Protein AF-A0A815HHX4-F1 (afdb_monomer_lite)

Sequence (262 aa):
MTANSRLQITCECGKTVQKRNYGQHCSSKHHMRFISENKIVEAEVNQSNDVIFDLTSYLRENDLRSNRSHVRAIVQRYAHTDPYTKKKFTLMDDESISKQFHIDHIHEAQILACAIRRTREFLPQNTYILSLHPLRRMFNDAPNLTITEAAINVSKGQAIRYFLGQYETKTDITLLGALVQTANGKERLIAHLARNITALINETSASMSESIRSIRQDNGHVTGTYQYEHIANEFDTIIDRMKLDWTESVKLRNGKIYQACK

Foldseek 3Di:
DDPPPQDWDQDPLRDIDRPVCQLVVCLDQQPDQAFAQPPPPDDDDPDRDGDGHRQLVVLDDPDLQPPLVLLVLQCVVQVQAFLLQRDHADADPVRGGPPQKDKAFLDHSSLLVQLCVPLVVCDDVHNHVVVCVLSSVLRSHNLRIHMDGPVLRVLLSQLVSNLSSCVVVVHQDASLLSSQQSDDDDNVSSNSSSLSSLVSCVVSLVVSLVSLVCSCQPPNDRPDDCSSVSSSVSSVVSNVSNVSDQQDWHQDPVRDTDHDDD

Radius of gyration: 20.24 Å; chains: 1; bounding box: 44×65×60 Å

Secondary structure (DSSP, 8-state):
-------EEE-TTS-EEEHHHHHHHHTSTT-----------SSS----------HHHHTS-S-STT-HHHHHHHHHHHTTB-TTT--B--B-TTSPBPTTEEEEESS-HHHHHHHHHH-GGG--TT--GGGGHHHHHHHTSGGGEEEEEHHHHHHHHHHHHHHHHHHHTT----HHHHHHHH--S-HHHHHHHHHHHHHHHHHHHHHHHHHHHHGGGGGGS----HHHHHHHHHHHHHHHHT---TTSPEEPTTSPEE----

Structure (mmCIF, N/CA/C/O backbone):
data_AF-A0A815HHX4-F1
#
_entry.id   AF-A0A815HHX4-F1
#
loop_
_atom_site.group_PDB
_atom_site.id
_atom_site.type_symbol
_atom_site.label_atom_id
_atom_site.label_alt_id
_atom_site.label_comp_id
_atom_site.label_asym_id
_atom_site.label_entity_id
_atom_site.label_seq_id
_atom_site.pdbx_PDB_ins_code
_atom_site.Cartn_x
_atom_site.Cartn_y
_atom_site.Cartn_z
_atom_site.occupancy
_atom_site.B_iso_or_equiv
_atom_site.auth_seq_id
_atom_site.auth_comp_id
_atom_site.auth_asym_id
_atom_site.auth_atom_id
_atom_site.pdbx_PDB_model_num
ATOM 1 N N . MET A 1 1 ? -19.512 40.990 13.957 1.00 34.69 1 MET A N 1
ATOM 2 C CA . MET A 1 1 ? -18.315 40.397 14.596 1.00 34.69 1 MET A CA 1
ATOM 3 C C . MET A 1 1 ? -18.474 38.883 14.597 1.00 34.69 1 MET A C 1
ATOM 5 O O . MET A 1 1 ? -19.231 38.359 15.399 1.00 34.69 1 MET A O 1
ATOM 9 N N . THR A 1 2 ? -17.874 38.176 13.641 1.00 34.84 2 THR A N 1
ATOM 10 C CA . THR A 1 2 ? -18.030 36.717 13.519 1.00 34.84 2 THR A CA 1
ATOM 11 C C . THR A 1 2 ? -17.041 36.007 14.436 1.00 34.84 2 THR A C 1
ATOM 13 O O . THR A 1 2 ? -15.830 36.080 14.224 1.00 34.84 2 THR A O 1
ATOM 16 N N . ALA A 1 3 ? -17.566 35.320 15.452 1.00 37.44 3 ALA A N 1
ATOM 17 C CA . ALA A 1 3 ? -16.825 34.404 16.306 1.00 37.44 3 ALA A CA 1
ATOM 18 C C . ALA A 1 3 ? -16.274 33.244 15.459 1.00 37.44 3 ALA A C 1
ATOM 20 O O . ALA A 1 3 ? -16.928 32.226 15.252 1.00 37.44 3 ALA A O 1
ATOM 21 N N . ASN A 1 4 ? -15.066 33.424 14.929 1.00 39.59 4 ASN A N 1
ATOM 22 C CA . ASN A 1 4 ? -14.325 32.388 14.225 1.00 39.59 4 ASN A CA 1
ATOM 23 C C . ASN A 1 4 ? -13.750 31.450 15.294 1.00 39.59 4 ASN A C 1
ATOM 25 O O . ASN A 1 4 ? -12.637 31.641 15.792 1.00 39.59 4 ASN A O 1
ATOM 29 N N . SER A 1 5 ? -14.573 30.504 15.747 1.00 42.66 5 SER A N 1
ATOM 30 C CA . SER A 1 5 ? -14.204 29.542 16.775 1.00 42.66 5 SER A CA 1
ATOM 31 C C . SER A 1 5 ? -12.986 28.749 16.302 1.00 42.66 5 SER A C 1
ATOM 33 O O . SER A 1 5 ? -13.038 27.918 15.396 1.00 42.66 5 SER A O 1
ATOM 35 N N . ARG A 1 6 ? -11.845 29.024 16.944 1.00 54.81 6 ARG A N 1
ATOM 36 C CA . ARG A 1 6 ? -10.621 28.219 16.896 1.00 54.81 6 ARG A CA 1
ATOM 37 C C . ARG A 1 6 ? -10.891 26.890 17.603 1.00 54.81 6 ARG A C 1
ATOM 39 O O . ARG A 1 6 ? -10.305 26.620 18.642 1.00 54.81 6 ARG A O 1
ATOM 46 N N . LEU A 1 7 ? -11.816 26.091 17.074 1.00 68.19 7 LEU A N 1
ATOM 47 C CA . LEU A 1 7 ? -12.132 24.767 17.589 1.00 68.19 7 LEU A CA 1
ATOM 48 C C . LEU A 1 7 ? -10.844 23.950 17.576 1.00 68.19 7 LEU A C 1
ATOM 50 O O . LEU A 1 7 ? -10.273 23.662 16.521 1.00 68.19 7 LEU A O 1
ATOM 54 N N . GLN A 1 8 ? -10.353 23.670 18.772 1.00 75.50 8 GLN A N 1
ATOM 55 C CA . GLN A 1 8 ? -9.202 22.830 19.014 1.00 75.50 8 GLN A CA 1
ATOM 56 C C . GLN A 1 8 ? -9.705 21.427 19.343 1.00 75.50 8 GLN A C 1
ATOM 58 O O . GLN A 1 8 ? -10.713 21.268 20.025 1.00 75.50 8 GLN A O 1
ATOM 63 N N . ILE A 1 9 ? -9.024 20.421 18.811 1.00 71.62 9 ILE A N 1
ATOM 64 C CA . ILE A 1 9 ? -9.300 19.012 19.062 1.00 71.62 9 ILE A CA 1
ATOM 65 C C . ILE A 1 9 ? -8.040 18.425 19.683 1.00 71.62 9 ILE A C 1
ATOM 67 O O . ILE A 1 9 ? -6.947 18.562 19.126 1.00 71.62 9 ILE A O 1
ATOM 71 N N . THR A 1 10 ? -8.196 17.780 20.832 1.00 65.50 10 THR A N 1
ATOM 72 C CA . THR A 1 10 ? -7.141 16.970 21.436 1.00 65.50 10 THR A CA 1
ATOM 73 C C . THR A 1 10 ? -7.159 15.603 20.776 1.00 65.50 10 THR A C 1
ATOM 75 O O . THR A 1 10 ? -8.178 14.917 20.798 1.00 65.50 10 THR A O 1
ATOM 78 N N . CYS A 1 11 ? -6.055 15.224 20.136 1.00 63.44 11 CYS A N 1
ATOM 79 C CA . CYS A 1 11 ? -5.918 13.875 19.611 1.00 63.44 11 CYS A CA 1
ATOM 80 C C . CYS A 1 11 ? -5.588 12.873 20.727 1.00 63.44 11 CYS A C 1
ATOM 82 O O . CYS A 1 11 ? -5.024 13.246 21.751 1.00 63.44 11 CYS A O 1
ATOM 84 N N . GLU A 1 12 ? -5.864 11.594 20.482 1.00 52.72 12 GLU A N 1
ATOM 85 C CA . GLU A 1 12 ? -5.490 10.434 21.298 1.00 52.72 12 GLU A CA 1
ATOM 86 C C . GLU A 1 12 ? -3.993 10.405 21.658 1.00 52.72 12 GLU A C 1
ATOM 88 O O . GLU A 1 12 ? -3.623 9.928 22.724 1.00 52.72 12 GLU A O 1
ATOM 93 N N . CYS A 1 13 ? -3.115 11.011 20.845 1.00 54.47 13 CYS A N 1
ATOM 94 C CA . CYS A 1 13 ? -1.696 11.183 21.183 1.00 54.47 13 CYS A CA 1
ATOM 95 C C . CYS A 1 13 ? -1.427 12.251 22.277 1.00 54.47 13 CYS A C 1
ATOM 97 O O . CYS A 1 13 ? -0.269 12.582 22.554 1.00 54.47 13 CYS A O 1
ATOM 99 N N . GLY A 1 14 ? -2.476 12.868 22.834 1.00 49.66 14 GLY A N 1
ATOM 100 C CA . GLY A 1 14 ? -2.439 13.924 23.849 1.00 49.66 14 GLY A CA 1
ATOM 101 C C . GLY A 1 14 ? -2.163 15.337 23.323 1.00 49.66 14 GLY A C 1
ATOM 102 O O . GLY A 1 14 ? -2.088 16.271 24.117 1.00 49.66 14 GLY A O 1
ATOM 103 N N . LYS A 1 15 ? -1.991 15.531 22.007 1.00 64.94 15 LYS A N 1
ATOM 104 C CA . LYS A 1 15 ? -1.690 16.852 21.430 1.00 64.94 15 LYS A CA 1
ATOM 105 C C . LYS A 1 15 ? -2.965 17.556 20.974 1.00 64.94 15 LYS A C 1
ATOM 107 O O . LYS A 1 15 ? -3.746 17.023 20.186 1.00 64.94 15 LYS A O 1
ATOM 112 N N . THR A 1 16 ? -3.127 18.792 21.428 1.00 73.94 16 THR A N 1
ATOM 113 C CA . THR A 1 16 ? -4.206 19.688 21.009 1.00 73.94 16 THR A CA 1
ATOM 114 C C . THR A 1 16 ? -3.824 20.407 19.721 1.00 73.94 16 THR A C 1
ATOM 116 O O . THR A 1 16 ? -2.813 21.107 19.655 1.00 73.94 16 THR A O 1
ATOM 119 N N . VAL A 1 17 ? -4.632 20.243 18.675 1.00 76.75 17 VAL A N 1
ATOM 120 C CA . VAL A 1 17 ? -4.424 20.881 17.369 1.00 76.75 17 VAL A CA 1
ATOM 121 C C . VAL A 1 17 ? -5.677 21.616 16.918 1.00 76.75 17 VAL A C 1
ATOM 123 O O . VAL A 1 17 ? -6.789 21.306 17.332 1.00 76.75 17 VAL A O 1
ATOM 126 N N . GLN A 1 18 ? -5.519 22.614 16.049 1.00 79.69 18 GLN A N 1
ATOM 127 C CA . GLN A 1 18 ? -6.674 23.251 15.411 1.00 79.69 18 GLN A CA 1
ATOM 128 C C . GLN A 1 18 ? -7.434 22.210 14.577 1.00 79.69 18 GLN A C 1
ATOM 130 O O . GLN A 1 18 ? -6.798 21.440 13.863 1.00 79.69 18 GLN A O 1
ATOM 135 N N . LYS A 1 19 ? -8.773 22.223 14.604 1.00 72.25 19 LYS A N 1
ATOM 136 C CA . LYS A 1 19 ? -9.637 21.272 13.876 1.00 72.25 19 LYS A CA 1
ATOM 137 C C . LYS A 1 19 ? -9.242 21.108 12.404 1.00 72.25 19 LYS A C 1
ATOM 139 O O . LYS A 1 19 ? -9.157 19.990 11.915 1.00 72.25 19 LYS A O 1
ATOM 144 N N . ARG A 1 20 ? -8.901 22.209 11.723 1.00 68.19 20 ARG A N 1
ATOM 145 C CA . ARG A 1 20 ? -8.414 22.200 10.327 1.00 68.19 20 ARG A CA 1
ATOM 146 C C . ARG A 1 20 ? -7.112 21.412 10.107 1.00 68.19 20 ARG A C 1
ATOM 148 O O . ARG A 1 20 ? -6.880 20.920 9.015 1.00 68.19 20 ARG A O 1
ATOM 155 N N . ASN A 1 21 ? -6.287 21.283 11.143 1.00 73.12 21 ASN A N 1
ATOM 156 C CA . ASN A 1 21 ? -5.011 20.570 11.112 1.00 73.12 21 ASN A CA 1
ATOM 157 C C . ASN A 1 21 ? -5.133 19.149 11.682 1.00 73.12 21 ASN A C 1
ATOM 159 O O . ASN A 1 21 ? -4.140 18.426 11.696 1.00 73.12 21 ASN A O 1
ATOM 163 N N . TYR A 1 22 ? -6.312 18.744 12.171 1.00 69.50 22 TYR A N 1
ATOM 164 C CA . TYR A 1 22 ? -6.504 17.454 12.833 1.00 69.50 22 TYR A CA 1
ATOM 165 C C . TYR A 1 22 ? -6.246 16.277 11.886 1.00 69.50 22 TYR A C 1
ATOM 167 O O . TYR A 1 22 ? -5.442 15.414 12.214 1.00 69.50 22 TYR A O 1
ATOM 175 N N . GLY A 1 23 ? -6.804 16.297 10.670 1.00 61.69 23 GLY A N 1
ATOM 176 C CA . GLY A 1 23 ? -6.538 15.255 9.668 1.00 61.69 23 GLY A CA 1
ATOM 177 C C . GLY A 1 23 ? -5.048 15.138 9.317 1.00 61.69 23 GLY A C 1
ATOM 178 O O . GLY A 1 23 ? -4.487 14.045 9.329 1.00 61.69 23 GLY A O 1
ATOM 179 N N . GLN A 1 24 ? -4.364 16.272 9.109 1.00 65.38 24 GLN A N 1
ATOM 180 C CA . GLN A 1 24 ? -2.916 16.290 8.860 1.00 65.38 24 GLN A CA 1
ATOM 181 C C . GLN A 1 24 ? -2.127 15.737 10.057 1.00 65.38 24 GLN A C 1
ATOM 183 O O . GLN A 1 24 ? -1.163 14.999 9.877 1.00 65.38 24 GLN A O 1
ATOM 188 N N . HIS A 1 25 ? -2.547 16.067 11.276 1.00 69.69 25 HIS A N 1
ATOM 189 C CA . HIS A 1 25 ? -1.934 15.595 12.509 1.00 69.69 25 HIS A CA 1
ATOM 190 C C . HIS A 1 25 ? -2.095 14.082 12.703 1.00 69.69 25 HIS A C 1
ATOM 192 O O . HIS A 1 25 ? -1.095 13.416 12.961 1.00 69.69 25 HIS A O 1
ATOM 198 N N . CYS A 1 26 ? -3.298 13.544 12.499 1.00 58.78 26 CYS A N 1
ATOM 199 C CA . CYS A 1 26 ? -3.581 12.108 12.579 1.00 58.78 26 CYS A CA 1
ATOM 200 C C . CYS A 1 26 ? -2.915 11.297 11.464 1.00 58.78 26 CYS A C 1
ATOM 202 O O . CYS A 1 26 ? -2.532 10.155 11.675 1.00 58.78 26 CYS A O 1
ATOM 204 N N . SER A 1 27 ? -2.686 11.913 10.302 1.00 52.09 27 SER A N 1
ATOM 205 C CA . SER A 1 27 ? -1.887 11.325 9.218 1.00 52.09 27 SER A CA 1
ATOM 206 C C . SER A 1 27 ? -0.366 11.495 9.390 1.00 52.09 27 SER A C 1
ATOM 208 O O . SER A 1 27 ? 0.409 11.055 8.535 1.00 52.09 27 SER A O 1
ATOM 210 N N . SER A 1 28 ? 0.087 12.19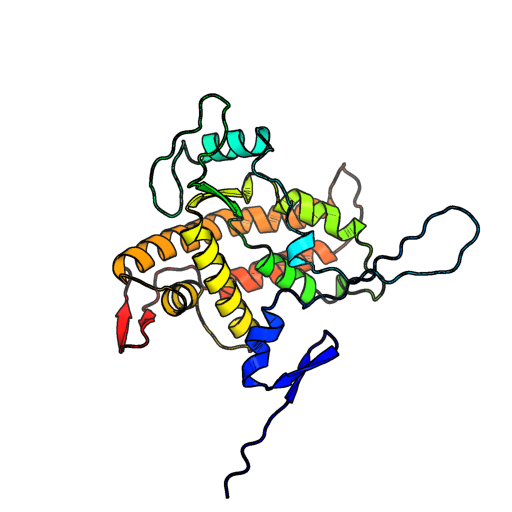7 10.440 1.00 57.78 28 SER A N 1
ATOM 211 C CA . SER A 1 28 ? 1.509 12.486 10.651 1.00 57.78 28 SER A CA 1
ATOM 212 C C . SER A 1 28 ? 2.215 11.328 11.355 1.00 57.78 28 SER A C 1
ATOM 214 O O . SER A 1 28 ? 1.635 10.644 12.190 1.00 57.78 28 SER A O 1
ATOM 216 N N . LYS A 1 29 ? 3.513 11.173 11.083 1.00 49.53 29 LYS A N 1
ATOM 217 C CA . LYS A 1 29 ? 4.428 10.166 11.661 1.00 49.53 29 LYS A CA 1
ATOM 218 C C . LYS A 1 29 ? 4.585 10.188 13.199 1.00 49.53 29 LYS A C 1
ATOM 220 O O . LYS A 1 29 ? 5.486 9.571 13.739 1.00 49.53 29 LYS A O 1
ATOM 225 N N . HIS A 1 30 ? 3.796 10.974 13.926 1.00 49.91 30 HIS A N 1
ATOM 226 C CA . HIS A 1 30 ? 3.986 11.242 15.357 1.00 49.91 30 HIS A CA 1
ATOM 227 C C . HIS A 1 30 ? 2.860 10.674 16.229 1.00 49.91 30 HIS A C 1
ATOM 229 O O . HIS A 1 30 ? 2.648 11.150 17.343 1.00 49.91 30 HIS A O 1
ATOM 235 N N . HIS A 1 31 ? 2.091 9.717 15.706 1.00 49.38 31 HIS A N 1
ATOM 236 C CA . HIS A 1 31 ? 0.751 9.415 16.210 1.00 49.38 31 HIS A CA 1
ATOM 237 C C . HIS A 1 31 ? 0.519 8.040 16.793 1.00 49.38 31 HIS A C 1
ATOM 239 O O . HIS A 1 31 ? -0.629 7.628 16.858 1.00 49.38 31 HIS A O 1
ATOM 245 N N . MET A 1 32 ? 1.549 7.379 17.319 1.00 49.06 32 MET A N 1
ATOM 246 C CA . MET A 1 32 ? 1.315 6.332 18.311 1.00 49.06 32 MET A CA 1
ATOM 247 C C . MET A 1 32 ? 2.343 6.371 19.433 1.00 49.06 32 MET A C 1
ATOM 249 O O . MET A 1 32 ? 3.539 6.502 19.196 1.00 49.06 32 MET A O 1
ATOM 253 N N . ARG A 1 33 ? 1.838 6.307 20.668 1.00 43.00 33 ARG A N 1
ATOM 254 C CA . ARG A 1 33 ? 2.623 6.030 21.867 1.00 43.00 33 ARG A CA 1
ATOM 255 C C . ARG A 1 33 ? 2.472 4.540 22.130 1.00 43.00 33 ARG A C 1
ATOM 257 O O . ARG A 1 33 ? 1.406 4.110 22.550 1.00 43.00 33 ARG A O 1
ATOM 264 N N . PHE A 1 34 ? 3.513 3.774 21.855 1.00 46.59 34 PHE A N 1
ATOM 265 C CA . PHE A 1 34 ? 3.639 2.416 22.364 1.00 46.59 34 PHE A CA 1
ATOM 266 C C . PHE A 1 34 ? 4.646 2.458 23.502 1.00 46.59 34 PHE A C 1
ATOM 268 O O . PHE A 1 34 ? 5.680 3.105 23.365 1.00 46.59 34 PHE A O 1
ATOM 275 N N . ILE A 1 35 ? 4.322 1.825 24.624 1.00 40.34 35 ILE A N 1
ATOM 276 C CA . ILE A 1 35 ? 5.238 1.689 25.753 1.00 40.34 35 ILE A CA 1
ATOM 277 C C . ILE A 1 35 ? 6.016 0.394 25.535 1.00 40.34 35 ILE A C 1
ATOM 279 O O . ILE A 1 35 ? 5.443 -0.694 25.540 1.00 40.34 35 ILE A O 1
ATOM 283 N N . SER A 1 36 ? 7.325 0.508 25.316 1.00 39.28 36 SER A N 1
ATOM 284 C CA . SER A 1 36 ? 8.222 -0.641 25.421 1.00 39.28 36 SER A CA 1
ATOM 285 C C . SER A 1 36 ? 8.601 -0.828 26.883 1.00 39.28 36 SER A C 1
ATOM 287 O O . SER A 1 36 ? 9.534 -0.185 27.357 1.00 39.28 36 SER A O 1
ATOM 289 N N . GLU A 1 37 ? 7.926 -1.719 27.606 1.00 40.41 37 GLU A N 1
ATOM 290 C CA . GLU A 1 37 ? 8.493 -2.235 28.852 1.00 40.41 37 GLU A CA 1
ATOM 291 C C . GLU A 1 37 ? 9.686 -3.130 28.493 1.00 40.41 37 GLU A C 1
ATOM 293 O O . GLU A 1 37 ? 9.531 -4.316 28.200 1.00 40.41 37 GLU A O 1
ATOM 298 N N . ASN A 1 38 ? 10.899 -2.576 28.509 1.00 37.47 38 ASN A N 1
ATOM 299 C CA . ASN A 1 38 ? 12.096 -3.404 28.603 1.00 37.47 38 ASN A CA 1
ATOM 300 C C . ASN A 1 38 ? 12.135 -4.000 30.014 1.00 37.47 38 ASN A C 1
ATOM 302 O O . ASN A 1 38 ? 12.794 -3.465 30.902 1.00 37.47 38 ASN A O 1
ATOM 306 N N . LYS A 1 39 ? 11.441 -5.120 30.240 1.00 36.19 39 LYS A N 1
ATOM 307 C CA . LYS A 1 39 ? 11.806 -6.011 31.344 1.00 36.19 39 LYS A CA 1
ATOM 308 C C . LYS A 1 39 ? 13.110 -6.696 30.956 1.00 36.19 39 LYS A C 1
ATOM 310 O O . LYS A 1 39 ? 13.108 -7.805 30.431 1.00 36.19 39 LYS A O 1
ATOM 315 N N . ILE A 1 40 ? 14.225 -6.005 31.181 1.00 34.12 40 ILE A N 1
ATOM 316 C CA . ILE A 1 40 ? 15.512 -6.675 31.323 1.00 34.12 40 ILE A CA 1
ATOM 317 C C . ILE A 1 40 ? 15.350 -7.542 32.572 1.00 34.12 40 ILE A C 1
ATOM 319 O O . ILE A 1 40 ? 15.227 -7.033 33.683 1.00 34.12 40 ILE A O 1
ATOM 323 N N . VAL A 1 41 ? 15.233 -8.853 32.370 1.00 36.56 41 VAL A N 1
ATOM 324 C CA . VAL A 1 41 ? 15.290 -9.848 33.443 1.00 36.56 41 VAL A CA 1
ATOM 325 C C . VAL A 1 41 ? 16.757 -10.005 33.823 1.00 36.56 41 VAL A C 1
ATOM 327 O O . VAL A 1 41 ? 17.355 -11.043 33.597 1.00 36.56 41 VAL A O 1
ATOM 330 N N . GLU A 1 42 ? 17.350 -8.946 34.355 1.00 32.16 42 GLU A N 1
ATOM 331 C CA . GLU A 1 42 ? 18.572 -9.018 35.139 1.00 32.16 42 GLU A CA 1
ATOM 332 C C . GLU A 1 42 ? 18.380 -8.080 36.324 1.00 32.16 42 GLU A C 1
ATOM 334 O O . GLU A 1 42 ? 17.806 -6.997 36.208 1.00 32.16 42 GLU A O 1
ATOM 339 N N . ALA A 1 43 ? 18.725 -8.601 37.493 1.00 40.44 43 ALA A N 1
ATOM 340 C CA . ALA A 1 43 ? 18.483 -7.990 38.779 1.00 40.44 43 ALA A CA 1
ATOM 341 C C . ALA A 1 43 ? 18.992 -6.539 38.828 1.00 40.44 43 ALA A C 1
ATOM 343 O O . ALA A 1 43 ? 20.029 -6.219 38.261 1.00 40.44 43 ALA A O 1
ATOM 344 N N . GLU A 1 44 ? 18.261 -5.704 39.571 1.00 36.56 44 GLU A N 1
ATOM 345 C CA . GLU A 1 44 ? 18.659 -4.347 39.966 1.00 36.56 44 GLU A CA 1
ATOM 346 C C . GLU A 1 44 ? 18.667 -3.301 38.836 1.00 36.56 44 GLU A C 1
ATOM 348 O O . GLU A 1 44 ? 19.703 -2.975 38.284 1.00 36.56 44 GLU A O 1
ATOM 353 N N . VAL A 1 45 ? 17.496 -2.724 38.529 1.00 34.66 45 VAL A N 1
ATOM 354 C CA . VAL A 1 45 ? 17.229 -1.266 38.425 1.00 34.66 45 VAL A CA 1
ATOM 355 C C . VAL A 1 45 ? 15.765 -1.090 37.992 1.00 34.66 45 VAL A C 1
ATOM 357 O O . VAL A 1 45 ? 15.383 -1.353 36.855 1.00 34.66 45 VAL A O 1
ATOM 360 N N . ASN A 1 46 ? 14.922 -0.613 38.913 1.00 34.31 46 ASN A N 1
ATOM 361 C CA . ASN A 1 46 ? 13.546 -0.189 38.635 1.00 34.31 46 ASN A CA 1
ATOM 362 C C . ASN A 1 46 ? 13.538 1.140 37.856 1.00 34.31 46 ASN A C 1
ATOM 364 O O . ASN A 1 46 ? 13.280 2.200 38.426 1.00 34.31 46 ASN A O 1
ATOM 368 N N . GLN A 1 47 ? 13.813 1.095 36.554 1.00 33.94 47 GLN A N 1
ATOM 369 C CA . GLN A 1 47 ? 13.488 2.181 35.626 1.00 33.94 47 GLN A CA 1
ATOM 370 C C . GLN A 1 47 ? 12.790 1.596 34.399 1.00 33.94 47 GLN A C 1
ATOM 372 O O . GLN A 1 47 ? 13.424 1.152 33.444 1.00 33.94 47 GLN A O 1
ATOM 377 N N . SER A 1 48 ? 11.456 1.598 34.422 1.00 38.50 48 SER A N 1
ATOM 378 C CA . SER A 1 48 ? 10.650 1.445 33.215 1.00 38.50 48 SER A CA 1
ATOM 379 C C . SER A 1 48 ? 10.868 2.684 32.342 1.00 38.50 48 SER A C 1
ATOM 381 O O . SER A 1 48 ? 10.274 3.736 32.574 1.00 38.50 48 SER A O 1
ATOM 383 N N . ASN A 1 49 ? 11.775 2.598 31.373 1.00 38.69 49 ASN A N 1
ATOM 384 C CA . ASN A 1 49 ? 11.926 3.643 30.369 1.00 38.69 49 ASN A CA 1
ATOM 385 C C . ASN A 1 49 ? 10.864 3.442 29.285 1.00 38.69 49 ASN A C 1
ATOM 387 O O . ASN A 1 49 ? 11.009 2.569 28.430 1.00 38.69 49 ASN A O 1
ATOM 391 N N . ASP A 1 50 ? 9.812 4.259 29.309 1.00 45.62 50 ASP A N 1
ATOM 392 C CA . ASP A 1 50 ? 8.794 4.290 28.259 1.00 45.62 50 ASP A CA 1
ATOM 393 C C . ASP A 1 50 ? 9.424 4.749 26.931 1.00 45.62 50 ASP A C 1
ATOM 395 O O . ASP A 1 50 ? 9.612 5.943 26.680 1.00 45.62 50 ASP A O 1
ATOM 399 N N . VAL A 1 51 ? 9.764 3.810 26.044 1.00 46.91 51 VAL A N 1
ATOM 400 C CA . VAL A 1 51 ? 10.248 4.147 24.695 1.00 46.91 51 VAL A CA 1
ATOM 401 C C . VAL A 1 51 ? 9.059 4.455 23.790 1.00 46.91 51 VAL A C 1
ATOM 403 O O . VAL A 1 51 ? 8.466 3.551 23.213 1.00 46.91 51 VAL A O 1
ATOM 406 N N . ILE A 1 52 ? 8.739 5.739 23.621 1.00 53.56 52 ILE A N 1
ATOM 407 C CA . ILE A 1 52 ? 7.780 6.202 22.608 1.00 53.56 52 ILE A CA 1
ATOM 408 C C . ILE A 1 52 ? 8.417 6.041 21.219 1.00 53.56 52 ILE A C 1
ATOM 410 O O . ILE A 1 52 ? 9.385 6.734 20.902 1.00 53.56 52 ILE A O 1
ATOM 414 N N . PHE A 1 53 ? 7.860 5.180 20.362 1.00 60.25 53 PHE A N 1
ATOM 415 C CA . PHE A 1 53 ? 8.318 5.017 18.976 1.00 60.25 53 PHE A CA 1
ATOM 416 C C . PHE A 1 53 ? 7.209 5.267 17.942 1.00 60.25 53 PHE A C 1
ATOM 418 O O . PHE A 1 53 ? 6.032 5.013 18.183 1.00 60.25 53 PHE A O 1
ATOM 425 N N . ASP A 1 54 ? 7.594 5.756 16.759 1.00 72.06 54 ASP A N 1
ATOM 426 C CA . ASP A 1 54 ? 6.690 5.918 15.612 1.00 72.06 54 ASP A CA 1
ATOM 427 C C . ASP A 1 54 ? 6.387 4.554 14.979 1.00 72.06 54 ASP A C 1
ATOM 429 O O . ASP A 1 54 ? 7.271 3.947 14.368 1.00 72.06 54 ASP A O 1
ATOM 433 N N . LEU A 1 55 ? 5.135 4.088 15.076 1.00 76.94 55 LEU A N 1
ATOM 434 C CA . LEU A 1 55 ? 4.742 2.788 14.525 1.00 76.94 55 LEU A CA 1
ATOM 435 C C . LEU A 1 55 ? 4.965 2.687 13.016 1.00 76.94 55 LEU A C 1
ATOM 437 O O . LEU A 1 55 ? 5.375 1.640 12.530 1.00 76.94 55 LEU A O 1
ATOM 441 N N . THR A 1 56 ? 4.743 3.768 12.267 1.00 76.69 56 THR A N 1
ATOM 442 C CA . THR A 1 56 ? 4.932 3.750 10.807 1.00 76.69 56 THR A CA 1
ATOM 443 C C . THR A 1 56 ? 6.399 3.507 10.461 1.00 76.69 56 THR A C 1
ATOM 445 O O . THR A 1 56 ? 6.720 2.878 9.454 1.00 76.69 56 THR A O 1
ATOM 448 N N . SER A 1 57 ? 7.311 4.029 11.282 1.00 79.12 57 SER A N 1
ATOM 449 C CA . SER A 1 57 ? 8.747 3.787 11.142 1.00 79.12 57 SER A CA 1
ATOM 450 C C . SER A 1 57 ? 9.140 2.404 11.661 1.00 79.12 57 SER A C 1
ATOM 452 O O . SER A 1 57 ? 9.917 1.728 11.003 1.00 79.12 57 SER A O 1
ATOM 454 N N . TYR A 1 58 ? 8.559 1.941 12.771 1.00 82.38 58 TYR A N 1
ATOM 455 C CA . TYR A 1 58 ? 8.810 0.597 13.300 1.00 82.38 58 TYR A CA 1
ATOM 456 C C . TYR A 1 58 ? 8.377 -0.514 12.339 1.00 82.38 58 TYR A C 1
ATOM 458 O O . TYR A 1 58 ? 9.113 -1.478 12.152 1.00 82.38 58 TYR A O 1
ATOM 466 N N . LEU A 1 59 ? 7.200 -0.383 11.716 1.00 85.62 59 LEU A N 1
ATOM 467 C CA . LEU A 1 59 ? 6.668 -1.374 10.779 1.00 85.62 59 LEU A CA 1
ATOM 468 C C . LEU A 1 59 ? 7.535 -1.527 9.527 1.00 85.62 59 LEU A C 1
ATOM 470 O O . LEU A 1 59 ? 7.404 -2.530 8.840 1.00 85.62 59 LEU A O 1
ATOM 474 N N . ARG A 1 60 ? 8.415 -0.569 9.217 1.00 85.94 60 ARG A N 1
ATOM 475 C CA . ARG A 1 60 ? 9.284 -0.617 8.039 1.00 85.94 60 ARG A CA 1
ATOM 476 C C . ARG A 1 60 ? 10.675 -1.123 8.404 1.00 85.94 60 ARG A C 1
ATOM 478 O O . ARG A 1 60 ? 11.254 -0.771 9.430 1.00 85.94 60 ARG A O 1
ATOM 485 N N . GLU A 1 61 ? 11.238 -1.953 7.542 1.00 84.38 61 GLU A N 1
ATOM 486 C CA . GLU A 1 61 ? 12.665 -2.250 7.585 1.00 84.38 61 GLU A CA 1
ATOM 487 C C . GLU A 1 61 ? 13.472 -1.113 6.956 1.00 84.38 61 GLU A C 1
ATOM 489 O O . GLU A 1 61 ? 13.095 -0.546 5.930 1.00 84.38 61 GLU A O 1
ATOM 494 N N . ASN A 1 62 ? 14.589 -0.763 7.598 1.00 70.62 62 ASN A N 1
ATOM 495 C CA . ASN A 1 62 ? 15.435 0.351 7.166 1.00 70.62 62 ASN A CA 1
ATOM 496 C C . ASN A 1 62 ? 16.225 0.029 5.889 1.00 70.62 62 ASN A C 1
ATOM 498 O O . ASN A 1 62 ? 16.618 0.952 5.180 1.00 70.62 62 ASN A O 1
ATOM 502 N N . ASP A 1 63 ? 16.456 -1.253 5.594 1.00 79.75 63 ASP A N 1
ATOM 503 C CA . ASP A 1 63 ? 17.277 -1.680 4.462 1.00 79.75 63 ASP A CA 1
ATOM 504 C C . ASP A 1 63 ? 16.676 -2.881 3.721 1.00 79.75 63 ASP A C 1
ATOM 506 O O . ASP A 1 63 ? 17.154 -4.008 3.796 1.00 79.75 63 ASP A O 1
ATOM 510 N N . LEU A 1 64 ? 15.606 -2.626 2.968 1.00 84.69 64 LEU A N 1
ATOM 511 C CA . LEU A 1 64 ? 15.033 -3.633 2.072 1.00 84.69 64 LEU A CA 1
ATOM 512 C C . LEU A 1 64 ? 15.901 -3.862 0.826 1.00 84.69 64 LEU A C 1
ATOM 514 O O . LEU A 1 64 ? 15.839 -4.930 0.221 1.00 84.69 64 LEU A O 1
ATOM 518 N N . ARG A 1 65 ? 16.700 -2.863 0.416 1.00 82.19 65 ARG A N 1
ATOM 519 C CA . ARG A 1 65 ? 17.469 -2.907 -0.842 1.00 82.19 65 ARG A CA 1
ATOM 520 C C . ARG A 1 65 ? 18.587 -3.944 -0.803 1.00 82.19 65 ARG A C 1
ATOM 522 O O . ARG A 1 65 ? 18.946 -4.451 -1.862 1.00 82.19 65 ARG A O 1
ATOM 529 N N . SER A 1 66 ? 19.135 -4.243 0.374 1.00 83.25 66 SER A N 1
ATOM 530 C CA . SER A 1 66 ? 20.182 -5.255 0.534 1.00 83.25 66 SER A CA 1
ATOM 531 C C . SER A 1 66 ? 19.649 -6.691 0.607 1.00 83.25 66 SER A C 1
ATOM 533 O O . SER A 1 66 ? 20.416 -7.637 0.412 1.00 83.25 66 SER A O 1
ATOM 535 N N . ASN A 1 67 ? 18.341 -6.889 0.817 1.00 86.88 67 ASN A N 1
ATOM 536 C CA . ASN A 1 67 ? 17.742 -8.219 0.882 1.00 86.88 67 ASN A CA 1
ATOM 537 C C . ASN A 1 67 ? 17.551 -8.817 -0.523 1.00 86.88 67 ASN A C 1
ATOM 539 O O . ASN A 1 67 ? 16.496 -8.702 -1.151 1.00 86.88 67 ASN A O 1
ATOM 543 N N . ARG A 1 68 ? 18.587 -9.509 -1.013 1.00 87.31 68 ARG A N 1
ATOM 544 C CA . ARG A 1 68 ? 18.596 -10.152 -2.340 1.00 87.31 68 ARG A CA 1
ATOM 545 C C . ARG A 1 68 ? 17.463 -11.159 -2.539 1.00 87.31 68 ARG A C 1
ATOM 547 O O . ARG A 1 68 ? 16.980 -11.300 -3.659 1.00 87.31 68 ARG A O 1
ATOM 554 N N . SER A 1 69 ? 17.025 -11.841 -1.478 1.00 88.88 69 SER A N 1
ATOM 555 C CA . SER A 1 69 ? 15.904 -12.785 -1.561 1.00 88.88 69 SER A CA 1
ATOM 556 C C . SER A 1 69 ? 14.613 -12.058 -1.944 1.00 88.88 69 SER A C 1
ATOM 558 O O . SER A 1 69 ? 13.953 -12.440 -2.911 1.00 88.88 69 SER A O 1
ATOM 560 N N . HIS A 1 70 ? 14.315 -10.939 -1.271 1.00 89.00 70 HIS A N 1
ATOM 561 C CA . HIS A 1 70 ? 13.153 -10.108 -1.596 1.00 89.00 70 HIS A CA 1
ATOM 562 C C . HIS A 1 70 ? 13.260 -9.533 -3.009 1.00 89.00 70 HIS A C 1
ATOM 564 O O . HIS A 1 70 ? 12.304 -9.616 -3.774 1.00 89.00 70 HIS A O 1
ATOM 570 N N . VAL A 1 71 ? 14.430 -9.007 -3.394 1.00 90.31 71 VAL A N 1
ATOM 571 C CA . VAL A 1 71 ? 14.644 -8.462 -4.746 1.00 90.31 71 VAL A CA 1
ATOM 572 C C . VAL A 1 71 ? 14.356 -9.515 -5.818 1.00 90.31 71 VAL A C 1
ATOM 574 O O . VAL A 1 71 ? 13.603 -9.240 -6.752 1.00 90.31 71 VAL A O 1
ATOM 577 N N . ARG A 1 72 ? 14.888 -10.735 -5.672 1.00 91.31 72 ARG A N 1
ATOM 578 C CA . ARG A 1 72 ? 14.641 -11.836 -6.617 1.00 91.31 72 ARG A CA 1
ATOM 579 C C . ARG A 1 72 ? 13.168 -12.229 -6.667 1.00 91.31 72 ARG A C 1
ATOM 581 O O . ARG A 1 72 ? 12.637 -12.377 -7.764 1.00 91.31 72 ARG A O 1
ATOM 588 N N . ALA A 1 73 ? 12.500 -12.345 -5.519 1.00 93.38 73 ALA A N 1
ATOM 589 C CA . ALA A 1 73 ? 11.077 -12.676 -5.460 1.00 93.38 73 ALA A CA 1
ATOM 590 C C . ALA A 1 73 ? 10.207 -11.611 -6.157 1.00 93.38 73 ALA A C 1
ATOM 592 O O . ALA A 1 73 ? 9.330 -11.943 -6.955 1.00 93.38 73 ALA A O 1
ATOM 593 N N . ILE A 1 74 ? 10.498 -10.324 -5.937 1.00 93.94 74 ILE A N 1
ATOM 594 C CA . ILE A 1 74 ? 9.809 -9.213 -6.612 1.00 93.94 74 ILE A CA 1
ATOM 595 C C . ILE A 1 74 ? 10.052 -9.272 -8.128 1.00 93.94 74 ILE A C 1
ATOM 597 O O . ILE A 1 74 ? 9.118 -9.135 -8.921 1.00 93.94 74 ILE A O 1
ATOM 601 N N . VAL A 1 75 ? 11.298 -9.500 -8.550 1.00 92.94 75 VAL A N 1
ATOM 602 C CA . VAL A 1 75 ? 11.670 -9.587 -9.968 1.00 92.94 75 VAL A CA 1
ATOM 603 C C . VAL A 1 75 ? 11.011 -10.778 -10.662 1.00 92.94 75 VAL A C 1
ATOM 605 O O . VAL A 1 75 ? 10.555 -10.625 -11.793 1.00 92.94 75 VAL A O 1
ATOM 608 N N . GLN A 1 76 ? 10.910 -11.930 -9.998 1.00 94.06 76 GLN A N 1
ATOM 609 C CA . GLN A 1 76 ? 10.175 -13.092 -10.503 1.00 94.06 76 GLN A CA 1
ATOM 610 C C . GLN A 1 76 ? 8.688 -12.776 -10.678 1.00 94.06 76 GLN A C 1
ATOM 612 O O . GLN A 1 76 ? 8.116 -13.098 -11.717 1.00 94.06 76 GLN A O 1
ATOM 617 N N . ARG A 1 77 ? 8.077 -12.095 -9.701 1.00 94.31 77 ARG A N 1
ATOM 618 C CA . ARG A 1 77 ? 6.653 -11.740 -9.732 1.00 94.31 77 ARG A CA 1
ATOM 619 C C . ARG A 1 77 ? 6.304 -10.758 -10.850 1.00 94.31 77 ARG A C 1
ATOM 621 O O . ARG A 1 77 ? 5.284 -10.929 -11.509 1.00 94.31 77 ARG A O 1
ATOM 628 N N . TYR A 1 78 ? 7.128 -9.732 -11.060 1.00 94.06 78 TYR A N 1
ATOM 629 C CA . TYR A 1 78 ? 6.820 -8.642 -11.996 1.00 94.06 78 TYR A CA 1
ATOM 630 C C . TYR A 1 78 ? 7.669 -8.639 -13.273 1.00 94.06 78 TYR A C 1
ATOM 632 O O . TYR A 1 78 ? 7.583 -7.699 -14.062 1.00 94.06 78 TYR A O 1
ATOM 640 N N . ALA A 1 79 ? 8.499 -9.662 -13.490 1.00 92.88 79 ALA A N 1
ATOM 641 C CA . ALA A 1 79 ? 9.335 -9.833 -14.679 1.00 92.88 79 ALA A CA 1
ATOM 642 C C . ALA A 1 79 ? 10.089 -8.548 -15.083 1.00 92.88 79 ALA A C 1
ATOM 644 O O . ALA A 1 79 ? 9.991 -8.082 -16.220 1.00 92.88 79 ALA A O 1
ATOM 645 N N . HIS A 1 80 ? 10.827 -7.957 -14.136 1.00 92.25 80 HIS A N 1
ATOM 646 C CA . HIS A 1 80 ? 11.611 -6.727 -14.347 1.00 92.25 80 HIS A CA 1
ATOM 647 C C . HIS A 1 80 ? 10.789 -5.505 -14.799 1.00 92.25 80 HIS A C 1
ATOM 649 O O . HIS A 1 80 ? 11.292 -4.620 -15.494 1.00 92.25 80 HIS A O 1
ATOM 655 N N . THR A 1 81 ? 9.508 -5.456 -14.439 1.00 92.88 81 THR A N 1
ATOM 656 C CA . THR A 1 81 ? 8.606 -4.366 -14.812 1.00 92.88 81 THR A CA 1
ATOM 657 C C . THR A 1 81 ? 8.071 -3.682 -13.562 1.00 92.88 81 THR A C 1
ATOM 659 O O . THR A 1 81 ? 7.546 -4.334 -12.668 1.00 92.88 81 THR A O 1
ATOM 662 N N . ASP A 1 82 ? 8.179 -2.358 -13.503 1.00 92.62 82 ASP A N 1
ATOM 663 C CA . ASP A 1 82 ? 7.522 -1.549 -12.476 1.00 92.62 82 ASP A CA 1
ATOM 664 C C . ASP A 1 82 ? 5.995 -1.668 -12.660 1.00 92.62 82 ASP A C 1
ATOM 666 O O . ASP A 1 82 ? 5.470 -1.276 -13.712 1.00 92.62 82 ASP A O 1
ATOM 670 N N . PRO A 1 83 ? 5.241 -2.201 -11.682 1.00 92.75 83 PRO A N 1
ATOM 671 C CA . PRO A 1 83 ? 3.817 -2.440 -11.858 1.00 92.75 83 PRO A CA 1
ATOM 672 C C . PRO A 1 83 ? 2.991 -1.151 -11.911 1.00 92.75 83 PRO A C 1
ATOM 674 O O . PRO A 1 83 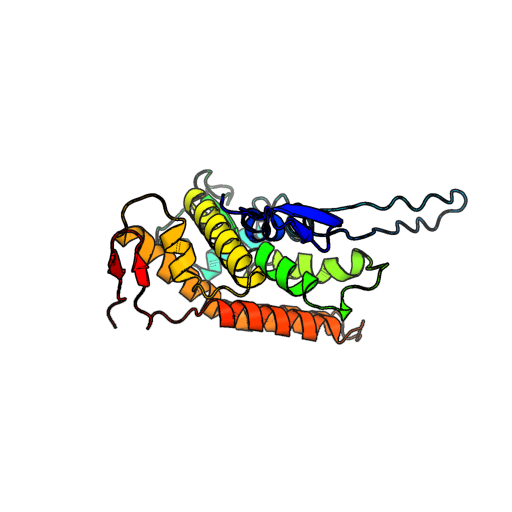? 1.897 -1.191 -12.483 1.00 92.75 83 PRO A O 1
ATOM 677 N N . TYR A 1 84 ? 3.494 -0.023 -11.396 1.00 91.75 84 TYR A N 1
ATOM 678 C CA . TYR A 1 84 ? 2.811 1.270 -11.423 1.00 91.75 84 TYR A CA 1
ATOM 679 C C . TYR A 1 84 ? 3.008 1.991 -12.752 1.00 91.75 84 TYR A C 1
ATOM 681 O O . TYR A 1 84 ? 2.046 2.512 -13.317 1.00 91.75 84 TYR A O 1
ATOM 689 N N . THR A 1 85 ? 4.234 2.018 -13.275 1.00 89.38 85 THR A N 1
ATOM 690 C CA . THR A 1 85 ? 4.560 2.773 -14.500 1.00 89.38 85 THR A CA 1
ATOM 691 C C . THR A 1 85 ? 4.566 1.912 -15.763 1.00 89.38 85 THR A C 1
ATOM 693 O O . THR A 1 85 ? 4.526 2.453 -16.867 1.00 89.38 85 THR A O 1
ATOM 696 N N . LYS A 1 86 ? 4.613 0.581 -15.614 1.00 89.75 86 LYS A N 1
ATOM 697 C CA . LYS A 1 86 ? 4.858 -0.411 -16.677 1.00 89.75 86 LYS A CA 1
ATOM 698 C C . LYS A 1 86 ? 6.208 -0.245 -17.385 1.00 89.75 86 LYS A C 1
ATOM 700 O O . LYS A 1 86 ? 6.433 -0.855 -18.431 1.00 89.75 86 LYS A O 1
ATOM 705 N N . LYS A 1 87 ? 7.121 0.558 -16.829 1.00 88.62 87 LYS A N 1
ATOM 706 C CA . LYS A 1 87 ? 8.487 0.677 -17.339 1.00 88.62 87 LYS A CA 1
ATOM 707 C C . LYS A 1 87 ? 9.284 -0.564 -16.967 1.00 88.62 87 LYS A C 1
ATOM 709 O O . LYS A 1 87 ? 9.194 -1.063 -15.847 1.00 88.62 87 LYS A O 1
ATOM 714 N N . LYS A 1 88 ? 10.097 -1.033 -17.907 1.00 90.25 88 LYS A N 1
ATOM 715 C CA . LYS A 1 88 ? 11.086 -2.072 -17.632 1.00 90.25 88 LYS A CA 1
ATOM 716 C C . LYS A 1 88 ? 12.273 -1.470 -16.890 1.00 90.25 88 LYS A C 1
ATOM 718 O O . LYS A 1 88 ? 12.664 -0.337 -17.171 1.00 90.25 88 LYS A O 1
ATOM 723 N N . PHE A 1 89 ? 12.851 -2.242 -15.986 1.00 89.25 89 PHE A N 1
ATOM 724 C CA . PHE A 1 89 ? 14.109 -1.925 -15.324 1.00 89.25 89 PHE A CA 1
ATOM 725 C C . PHE A 1 89 ? 15.080 -3.093 -15.477 1.00 89.25 89 PHE A C 1
ATOM 727 O O . PHE A 1 89 ? 14.684 -4.212 -15.781 1.00 89.25 89 PHE A O 1
ATOM 734 N N . THR A 1 90 ? 16.364 -2.838 -15.277 1.00 86.44 90 THR A N 1
ATOM 735 C CA . THR A 1 90 ? 17.391 -3.880 -15.235 1.00 86.44 90 THR A CA 1
ATOM 736 C C . THR A 1 90 ? 18.075 -3.831 -13.880 1.00 86.44 90 THR A C 1
ATOM 738 O O . THR A 1 90 ? 18.274 -2.749 -13.316 1.00 86.44 90 THR A O 1
ATOM 741 N N . LEU A 1 91 ? 18.411 -5.002 -13.347 1.00 86.12 91 LEU A N 1
ATOM 742 C CA . LEU A 1 91 ? 19.344 -5.082 -12.231 1.00 86.12 91 LEU A CA 1
ATOM 743 C C . LEU A 1 91 ? 20.758 -4.784 -12.740 1.00 86.12 91 LEU A C 1
ATOM 745 O O . LEU A 1 91 ? 21.043 -4.934 -13.929 1.00 86.12 91 LEU A O 1
ATOM 749 N N . MET A 1 92 ? 21.619 -4.319 -11.843 1.00 85.19 92 MET A N 1
ATOM 750 C CA . MET A 1 92 ? 23.054 -4.224 -12.101 1.00 85.19 92 MET A CA 1
ATOM 751 C C . MET A 1 92 ? 23.685 -5.627 -12.043 1.00 85.19 92 MET A C 1
ATOM 753 O O . MET A 1 92 ? 23.044 -6.576 -11.589 1.00 85.19 92 MET A O 1
ATOM 757 N N . ASP A 1 93 ? 24.937 -5.761 -12.487 1.00 81.88 93 ASP A N 1
ATOM 758 C CA . ASP A 1 93 ? 25.637 -7.057 -12.568 1.00 81.88 93 ASP A CA 1
ATOM 759 C C . ASP A 1 93 ? 25.746 -7.782 -11.212 1.00 81.88 93 ASP A C 1
ATOM 761 O O . ASP A 1 93 ? 25.824 -9.006 -11.155 1.00 81.88 93 ASP A O 1
ATOM 765 N N . ASP A 1 94 ? 25.711 -7.036 -10.107 1.00 82.44 94 ASP A N 1
ATOM 766 C CA . ASP A 1 94 ? 25.714 -7.544 -8.730 1.00 82.44 94 ASP A CA 1
ATOM 767 C C . ASP A 1 94 ? 24.305 -7.845 -8.175 1.00 82.44 94 ASP A C 1
ATOM 769 O O . ASP A 1 94 ? 24.131 -8.007 -6.962 1.00 82.44 94 ASP A O 1
ATOM 773 N N . GLU A 1 95 ? 23.304 -7.903 -9.059 1.00 77.62 95 GLU A N 1
ATOM 774 C CA . GLU A 1 95 ? 21.868 -8.015 -8.773 1.00 77.62 95 GLU A CA 1
ATOM 775 C C . GLU A 1 95 ? 21.283 -6.830 -7.981 1.00 77.62 95 GLU A C 1
ATOM 777 O O . GLU A 1 95 ? 20.160 -6.909 -7.473 1.00 77.62 95 GLU A O 1
ATOM 782 N N . SER A 1 96 ? 22.001 -5.707 -7.871 1.00 83.19 96 SER A N 1
ATOM 783 C CA . SER A 1 96 ? 21.486 -4.530 -7.173 1.00 83.19 96 SER A CA 1
ATOM 784 C C . SER A 1 96 ? 20.473 -3.746 -8.015 1.00 83.19 96 SER A C 1
ATOM 786 O O . SER A 1 96 ? 20.512 -3.696 -9.248 1.00 83.19 96 SER A O 1
ATOM 788 N N . ILE A 1 97 ? 19.528 -3.102 -7.327 1.00 85.06 97 ILE A N 1
ATOM 789 C CA . ILE A 1 97 ? 18.554 -2.205 -7.953 1.00 85.06 97 ILE A CA 1
ATOM 790 C C . ILE A 1 97 ? 19.252 -0.881 -8.281 1.00 85.06 97 ILE A C 1
ATOM 792 O O . ILE A 1 97 ? 19.814 -0.242 -7.384 1.00 85.06 97 ILE A O 1
ATOM 796 N N . SER A 1 98 ? 19.135 -0.422 -9.532 1.00 83.50 98 SER A N 1
ATOM 797 C CA . SER A 1 98 ? 19.619 0.896 -9.970 1.00 83.50 98 SER A CA 1
ATOM 798 C C . SER A 1 98 ? 19.177 2.024 -9.027 1.00 83.50 98 SER A C 1
ATOM 800 O O . SER A 1 98 ? 18.083 2.006 -8.460 1.00 83.50 98 SER A O 1
ATOM 802 N N . LYS A 1 99 ? 20.007 3.065 -8.878 1.00 81.81 99 LYS A N 1
ATOM 803 C CA . LYS A 1 99 ? 19.736 4.213 -7.987 1.00 81.81 99 LYS A CA 1
ATOM 804 C C . LYS A 1 99 ? 18.416 4.935 -8.286 1.00 81.81 99 LYS A C 1
ATOM 806 O O . LYS A 1 99 ? 17.889 5.600 -7.406 1.00 81.81 99 LYS A O 1
ATOM 811 N N . GLN A 1 100 ? 17.894 4.809 -9.506 1.00 81.44 100 GLN A N 1
ATOM 812 C CA . GLN A 1 100 ? 16.634 5.431 -9.930 1.00 81.44 100 GLN A CA 1
ATOM 813 C C . GLN A 1 100 ? 15.392 4.712 -9.376 1.00 81.44 100 GLN A C 1
ATOM 815 O O . GLN A 1 100 ? 14.317 5.308 -9.292 1.00 81.44 100 GLN A O 1
ATOM 820 N N . PHE A 1 101 ? 15.548 3.449 -8.976 1.00 87.06 101 PHE A N 1
ATOM 821 C CA . PHE A 1 101 ? 14.482 2.597 -8.471 1.00 87.06 101 PHE A CA 1
ATOM 822 C C . PHE A 1 101 ? 14.664 2.306 -6.979 1.00 87.06 101 PHE A C 1
ATOM 824 O O . PHE A 1 101 ? 15.771 2.329 -6.430 1.00 87.06 101 PHE A O 1
ATOM 831 N N . HIS A 1 102 ? 13.544 2.052 -6.314 1.00 88.00 102 HIS A N 1
ATOM 832 C CA . HIS A 1 102 ? 13.445 1.776 -4.889 1.00 88.00 102 HIS A CA 1
ATOM 833 C C . HIS A 1 102 ? 12.486 0.618 -4.659 1.00 88.00 102 HIS A C 1
ATOM 835 O O . HIS A 1 102 ? 11.560 0.417 -5.445 1.00 88.00 102 HIS A O 1
ATOM 841 N N . ILE A 1 103 ? 12.695 -0.098 -3.555 1.00 91.25 103 ILE A N 1
ATOM 842 C CA . ILE A 1 103 ? 11.684 -1.011 -3.036 1.00 91.25 103 ILE A CA 1
ATOM 843 C C . ILE A 1 103 ? 10.607 -0.177 -2.347 1.00 91.25 103 ILE A C 1
ATOM 845 O O . ILE A 1 103 ? 10.911 0.724 -1.563 1.00 91.25 103 ILE A O 1
ATOM 849 N N . ASP A 1 104 ? 9.362 -0.467 -2.684 1.00 92.50 104 ASP A N 1
ATOM 850 C CA . ASP A 1 104 ? 8.170 0.206 -2.196 1.00 92.50 104 ASP A CA 1
ATOM 851 C C . ASP A 1 104 ? 7.179 -0.819 -1.643 1.00 92.50 104 ASP A C 1
ATOM 853 O O . ASP A 1 104 ? 7.070 -1.927 -2.169 1.00 92.50 104 ASP A O 1
ATOM 857 N N . HIS A 1 105 ? 6.453 -0.436 -0.594 1.00 94.50 105 HIS A N 1
ATOM 858 C CA . HIS A 1 105 ? 5.378 -1.244 -0.028 1.00 94.50 105 HIS A CA 1
ATOM 859 C C . HIS A 1 105 ? 4.076 -0.966 -0.779 1.00 94.50 105 HIS A C 1
ATOM 861 O O . HIS A 1 105 ? 3.622 0.177 -0.810 1.00 94.50 105 HIS A O 1
ATOM 867 N N . ILE A 1 106 ? 3.446 -1.990 -1.349 1.00 95.81 106 ILE A N 1
ATOM 868 C CA . ILE A 1 106 ? 2.172 -1.874 -2.075 1.00 95.81 106 ILE A CA 1
ATOM 869 C C . ILE A 1 106 ? 1.108 -1.287 -1.141 1.00 95.81 106 ILE A C 1
ATOM 871 O O . ILE A 1 106 ? 0.554 -0.217 -1.412 1.00 95.81 106 ILE A O 1
ATOM 875 N N . HIS A 1 107 ? 0.901 -1.929 0.010 1.00 95.50 107 HIS A N 1
ATOM 876 C CA . HIS A 1 107 ? 0.161 -1.361 1.128 1.00 95.50 107 HIS A CA 1
ATOM 877 C C . HIS A 1 107 ? 1.129 -0.579 2.018 1.00 95.50 107 HIS A C 1
ATOM 879 O O . HIS A 1 107 ? 2.035 -1.147 2.620 1.00 95.50 107 HIS A O 1
ATOM 885 N N . GLU A 1 108 ? 0.942 0.736 2.112 1.00 92.00 108 GLU A N 1
ATOM 886 C CA . GLU A 1 108 ? 1.774 1.611 2.944 1.00 92.00 108 GLU A CA 1
ATOM 887 C C . GLU A 1 108 ? 1.645 1.303 4.441 1.00 92.00 108 GLU A C 1
ATOM 889 O O . GLU A 1 108 ? 0.558 1.007 4.945 1.00 92.00 108 GLU A O 1
ATOM 894 N N . ALA A 1 109 ? 2.732 1.521 5.186 1.00 89.81 109 ALA A N 1
ATOM 895 C CA . ALA A 1 109 ? 2.774 1.304 6.634 1.00 89.81 109 ALA A CA 1
ATOM 896 C C . ALA A 1 109 ? 1.743 2.171 7.373 1.00 89.81 109 ALA A C 1
ATOM 898 O O . ALA A 1 109 ? 1.226 1.777 8.413 1.00 89.81 109 ALA A O 1
ATOM 899 N N . GLN A 1 110 ? 1.398 3.331 6.805 1.00 88.19 110 GLN A N 1
ATOM 900 C CA . GLN A 1 110 ? 0.362 4.233 7.302 1.00 88.19 110 GLN A CA 1
ATOM 901 C C . GLN A 1 110 ? -1.019 3.554 7.378 1.00 88.19 110 GLN A C 1
ATOM 903 O O . GLN A 1 110 ? -1.787 3.859 8.287 1.00 88.19 110 GLN A O 1
ATOM 908 N N . ILE A 1 111 ? -1.342 2.651 6.442 1.00 91.69 111 ILE A N 1
ATOM 909 C CA . ILE A 1 111 ? -2.629 1.934 6.402 1.00 91.69 111 ILE A CA 1
ATOM 910 C C . ILE A 1 111 ? -2.685 0.934 7.553 1.00 91.69 111 ILE A C 1
ATOM 912 O O . ILE A 1 111 ? -3.611 0.973 8.360 1.00 91.69 111 ILE A O 1
ATOM 916 N N . LEU A 1 112 ? -1.654 0.092 7.671 1.00 91.62 112 LEU A N 1
ATOM 917 C CA . LEU A 1 112 ? -1.568 -0.902 8.738 1.00 91.62 112 LEU A CA 1
ATOM 918 C C . LEU A 1 112 ? -1.506 -0.235 10.119 1.00 91.62 112 LEU A C 1
ATOM 920 O O . LEU A 1 112 ? -2.181 -0.665 11.049 1.00 91.62 112 LEU A O 1
ATOM 924 N N . ALA A 1 113 ? -0.773 0.872 10.246 1.00 86.12 113 ALA A N 1
ATOM 925 C CA . ALA A 1 113 ? -0.748 1.650 11.476 1.00 86.12 113 ALA A CA 1
ATOM 926 C C . ALA A 1 113 ? -2.129 2.228 11.831 1.00 86.12 113 ALA A C 1
ATOM 928 O O . ALA A 1 113 ? -2.527 2.194 12.993 1.00 86.12 113 ALA A O 1
ATOM 929 N N . CYS A 1 114 ? -2.888 2.723 10.849 1.00 85.62 114 CYS A N 1
ATOM 930 C CA . CYS A 1 114 ? -4.260 3.174 11.077 1.00 85.62 114 CYS A CA 1
ATOM 931 C C . CYS A 1 114 ? -5.161 2.021 11.564 1.00 85.62 114 CYS A C 1
ATOM 933 O O . CYS A 1 114 ? -5.875 2.202 12.550 1.00 85.62 114 CYS A O 1
ATOM 935 N N . ALA A 1 115 ? -5.070 0.833 10.953 1.00 89.94 115 ALA A N 1
ATOM 936 C CA . ALA A 1 115 ? -5.831 -0.353 11.365 1.00 89.94 115 ALA A CA 1
ATOM 937 C C . ALA A 1 115 ? -5.510 -0.787 12.808 1.00 89.94 115 ALA A C 1
ATOM 939 O O . ALA A 1 115 ? -6.414 -0.984 13.624 1.00 89.94 115 ALA A O 1
ATOM 940 N N . ILE A 1 116 ? -4.220 -0.848 13.158 1.00 84.56 116 ILE A N 1
ATOM 941 C CA . ILE A 1 116 ? -3.758 -1.172 14.517 1.00 84.56 116 ILE A CA 1
ATOM 942 C C . ILE A 1 116 ? -4.308 -0.159 15.525 1.00 84.56 116 ILE A C 1
ATOM 944 O O . ILE A 1 116 ? -4.870 -0.550 16.543 1.00 84.56 116 ILE A O 1
ATOM 948 N N . ARG A 1 117 ? -4.224 1.143 15.221 1.00 79.12 117 ARG A N 1
ATOM 949 C CA . ARG A 1 117 ? -4.716 2.207 16.112 1.00 79.12 117 ARG A CA 1
ATOM 950 C C . ARG A 1 117 ? -6.220 2.115 16.374 1.00 79.12 117 ARG A C 1
ATOM 952 O O . ARG A 1 117 ? -6.674 2.435 17.467 1.00 79.12 117 ARG A O 1
ATOM 959 N N . ARG A 1 118 ? -7.004 1.719 15.370 1.00 79.62 118 ARG A N 1
ATOM 960 C CA . ARG A 1 118 ? -8.468 1.611 15.487 1.00 79.62 118 ARG A CA 1
ATOM 961 C C . ARG A 1 118 ? -8.928 0.309 16.132 1.00 79.62 118 ARG A C 1
ATOM 963 O O . ARG A 1 118 ? -10.061 0.233 16.609 1.00 79.62 118 ARG A O 1
ATOM 970 N N . THR A 1 119 ? -8.037 -0.670 16.241 1.00 79.06 119 THR A N 1
ATOM 971 C CA . THR A 1 119 ? -8.298 -1.913 16.959 1.00 79.06 119 THR A CA 1
ATOM 972 C C . THR A 1 119 ? -8.145 -1.682 18.462 1.00 79.06 119 THR A C 1
ATOM 974 O O . THR A 1 119 ? -7.058 -1.798 19.022 1.00 79.06 119 THR A O 1
ATOM 977 N N . ARG A 1 120 ? -9.258 -1.367 19.140 1.00 64.06 120 ARG A N 1
ATOM 978 C CA . ARG A 1 120 ? -9.297 -1.103 20.597 1.00 64.06 120 ARG A CA 1
ATOM 979 C C . ARG A 1 120 ? -8.670 -2.216 21.432 1.00 64.06 120 ARG A C 1
ATOM 981 O O . ARG A 1 120 ? -8.090 -1.948 22.475 1.00 64.06 120 ARG A O 1
ATOM 988 N N . GLU A 1 121 ? -8.782 -3.453 20.968 1.00 60.88 121 GLU A N 1
ATOM 989 C CA . GLU A 1 121 ? -8.257 -4.621 21.670 1.00 60.88 121 GLU A CA 1
ATOM 990 C C . GLU A 1 121 ? -6.736 -4.740 21.576 1.00 60.88 121 GLU A C 1
ATOM 992 O O . GLU A 1 121 ? -6.132 -5.345 22.455 1.00 60.88 121 GLU A O 1
ATOM 997 N N . PHE A 1 122 ? -6.112 -4.139 20.557 1.00 59.00 122 PHE A N 1
ATOM 998 C CA . PHE A 1 122 ? -4.655 -4.032 20.433 1.00 59.00 122 PHE A CA 1
ATOM 999 C C . PHE A 1 122 ? -4.087 -2.909 21.315 1.00 59.00 122 PHE A C 1
ATOM 1001 O O . PHE A 1 122 ? -2.876 -2.768 21.423 1.00 59.00 122 PHE A O 1
ATOM 1008 N N . LEU A 1 123 ? -4.952 -2.131 21.979 1.00 51.19 123 LEU A N 1
ATOM 1009 C CA . LEU A 1 123 ? -4.580 -1.112 22.954 1.00 51.19 123 LEU A CA 1
ATOM 1010 C C . LEU A 1 123 ? -4.816 -1.584 24.407 1.00 51.19 123 LEU A C 1
ATOM 1012 O O . LEU A 1 123 ? -5.632 -0.985 25.111 1.00 51.19 123 LEU A O 1
ATOM 1016 N N . PRO A 1 124 ? -4.098 -2.585 24.952 1.00 47.78 124 PRO A N 1
ATOM 1017 C CA . PRO A 1 124 ? -3.776 -2.542 26.366 1.00 47.78 124 PRO A CA 1
ATOM 1018 C C . PRO A 1 124 ? -2.709 -1.469 26.593 1.00 47.78 124 PRO A C 1
ATOM 1020 O O . PRO A 1 124 ? -1.764 -1.332 25.815 1.00 47.78 124 PRO A O 1
ATOM 1023 N N . GLN A 1 125 ? -2.815 -0.755 27.713 1.00 46.38 125 GLN A N 1
ATOM 1024 C CA . GLN A 1 125 ? -1.856 0.259 28.167 1.00 46.38 125 GLN A CA 1
ATOM 1025 C C . GLN A 1 125 ? -0.394 -0.253 28.255 1.00 46.38 125 GLN A C 1
ATOM 1027 O O . GLN A 1 125 ? 0.509 0.566 28.349 1.00 46.38 125 GLN A O 1
ATOM 1032 N N . ASN A 1 126 ? -0.163 -1.567 28.086 1.00 45.88 126 ASN A N 1
ATOM 1033 C CA . ASN A 1 126 ? 1.131 -2.257 28.049 1.00 45.88 126 ASN A CA 1
ATOM 1034 C C . ASN A 1 126 ? 1.269 -3.160 26.797 1.00 45.88 126 ASN A C 1
ATOM 1036 O O . ASN A 1 126 ? 1.462 -4.373 26.906 1.00 45.88 126 ASN A O 1
ATOM 1040 N N . THR A 1 127 ? 1.090 -2.624 25.585 1.00 53.12 127 THR A N 1
ATOM 1041 C CA . THR A 1 127 ? 1.233 -3.435 24.358 1.00 53.12 127 THR A CA 1
ATOM 1042 C C . THR A 1 127 ? 2.712 -3.708 24.068 1.00 53.12 127 THR A C 1
ATOM 1044 O O . THR A 1 127 ? 3.437 -2.825 23.611 1.00 53.12 127 THR A O 1
ATOM 1047 N N . TYR A 1 128 ? 3.169 -4.937 24.319 1.00 56.69 128 TYR A N 1
ATOM 1048 C CA . TYR A 1 128 ? 4.549 -5.356 24.063 1.00 56.69 128 TYR A CA 1
ATOM 1049 C C . TYR A 1 128 ? 4.905 -5.245 22.574 1.00 56.69 128 TYR A C 1
ATOM 1051 O O . TYR A 1 128 ? 4.220 -5.826 21.730 1.00 56.69 128 TYR A O 1
ATOM 1059 N N . ILE A 1 129 ? 6.036 -4.602 22.253 1.00 63.34 129 ILE A N 1
ATOM 1060 C CA . ILE A 1 129 ? 6.625 -4.537 20.895 1.00 63.34 129 ILE A CA 1
ATOM 1061 C C . ILE A 1 129 ? 6.688 -5.916 20.219 1.00 63.34 129 ILE A C 1
ATOM 1063 O O . ILE A 1 129 ? 6.548 -6.020 19.002 1.00 63.34 129 ILE A O 1
ATOM 1067 N N . LEU A 1 130 ? 6.861 -6.983 21.002 1.00 64.19 130 LEU A N 1
ATOM 1068 C CA . LEU A 1 130 ? 6.904 -8.359 20.509 1.00 64.19 130 LEU A CA 1
ATOM 1069 C C . LEU A 1 130 ? 5.629 -8.772 19.753 1.00 64.19 130 LEU A C 1
ATOM 1071 O O . LEU A 1 130 ? 5.731 -9.522 18.789 1.00 64.19 130 LEU A O 1
ATOM 1075 N N . SER A 1 131 ? 4.458 -8.233 20.112 1.00 71.00 131 SER A N 1
ATOM 1076 C CA . SER A 1 131 ? 3.194 -8.476 19.391 1.00 71.00 131 SER A CA 1
ATOM 1077 C C . SER A 1 131 ? 3.136 -7.794 18.016 1.00 71.00 131 SER A C 1
ATOM 1079 O O . SER A 1 131 ? 2.405 -8.215 17.130 1.00 71.00 131 SER A O 1
ATOM 1081 N N . LEU A 1 132 ? 3.942 -6.757 17.785 1.00 78.00 132 LEU A N 1
ATOM 1082 C CA . LEU A 1 132 ? 4.011 -6.064 16.495 1.00 78.00 132 LEU A CA 1
ATOM 1083 C C . LEU A 1 132 ? 5.054 -6.675 15.555 1.00 78.00 132 LEU A C 1
ATOM 1085 O O . LEU A 1 132 ? 5.069 -6.379 14.361 1.00 78.00 132 LEU A O 1
ATOM 1089 N N . HIS A 1 133 ? 5.940 -7.521 16.076 1.00 78.88 133 HIS A N 1
ATOM 1090 C CA . HIS A 1 133 ? 7.033 -8.092 15.304 1.00 78.88 133 HIS A CA 1
ATOM 1091 C C . HIS A 1 133 ? 6.567 -9.029 14.172 1.00 78.88 133 HIS A C 1
ATOM 1093 O O . HIS A 1 133 ? 7.083 -8.882 13.061 1.00 78.88 133 HIS A O 1
ATOM 1099 N N . PRO A 1 134 ? 5.571 -9.920 14.361 1.00 83.56 134 PRO A N 1
ATOM 1100 C CA . PRO A 1 134 ? 5.021 -10.707 13.255 1.00 83.56 134 PRO A CA 1
ATOM 1101 C C . PRO A 1 134 ? 4.393 -9.833 12.162 1.00 83.56 134 PRO A C 1
ATOM 1103 O O . PRO A 1 134 ? 4.635 -10.060 10.978 1.00 83.56 134 PRO A O 1
ATOM 1106 N N . LEU A 1 135 ? 3.668 -8.775 12.552 1.00 87.38 135 LEU A N 1
ATOM 1107 C CA . LEU A 1 135 ? 3.098 -7.805 11.613 1.00 87.38 135 LEU A CA 1
ATOM 1108 C C . LEU A 1 135 ? 4.192 -7.097 10.819 1.00 87.38 135 LEU A C 1
ATOM 1110 O O . LEU A 1 135 ? 4.075 -6.967 9.607 1.00 87.38 135 LEU A O 1
ATOM 1114 N N . ARG A 1 136 ? 5.280 -6.685 11.481 1.00 88.38 136 ARG A N 1
ATOM 1115 C CA . ARG A 1 136 ? 6.447 -6.100 10.817 1.00 88.38 136 ARG A CA 1
ATOM 1116 C C . ARG A 1 136 ? 7.073 -7.075 9.820 1.00 88.38 136 ARG A C 1
ATOM 1118 O O . ARG A 1 136 ? 7.356 -6.664 8.701 1.00 88.38 136 ARG A O 1
ATOM 1125 N N . ARG A 1 137 ? 7.290 -8.339 10.196 1.00 87.75 137 ARG A N 1
ATOM 1126 C CA . ARG A 1 137 ? 7.873 -9.352 9.297 1.00 87.75 137 ARG A CA 1
ATOM 1127 C C . ARG A 1 137 ? 7.027 -9.530 8.041 1.00 87.75 137 ARG A C 1
ATOM 1129 O O . ARG A 1 137 ? 7.529 -9.332 6.944 1.00 87.75 137 ARG A O 1
ATOM 1136 N N . MET A 1 138 ? 5.738 -9.809 8.220 1.00 90.94 138 MET A N 1
ATOM 1137 C CA . MET A 1 138 ? 4.779 -9.968 7.126 1.00 90.94 138 MET A CA 1
ATOM 1138 C C . MET A 1 138 ? 4.717 -8.714 6.243 1.00 90.94 138 MET A C 1
ATOM 1140 O O . MET A 1 138 ? 4.764 -8.800 5.019 1.00 90.94 138 MET A O 1
ATOM 1144 N N . PHE A 1 139 ? 4.691 -7.530 6.860 1.00 92.44 139 PHE A N 1
ATOM 1145 C CA . PHE A 1 139 ? 4.602 -6.262 6.143 1.00 92.44 139 PHE A CA 1
ATOM 1146 C C . PHE A 1 139 ? 5.807 -5.995 5.227 1.00 92.44 139 PHE A C 1
ATOM 1148 O O . PHE A 1 139 ? 5.654 -5.340 4.195 1.00 92.44 139 PHE A O 1
ATOM 1155 N N . ASN A 1 140 ? 6.993 -6.484 5.598 1.00 93.25 140 ASN A N 1
ATOM 1156 C CA . ASN A 1 140 ? 8.235 -6.325 4.838 1.00 93.25 140 ASN A CA 1
ATOM 1157 C C . ASN A 1 140 ? 8.558 -7.526 3.937 1.00 93.25 140 ASN A C 1
ATOM 1159 O O . ASN A 1 140 ? 9.640 -7.553 3.353 1.00 93.25 140 ASN A O 1
ATOM 1163 N N . ASP A 1 141 ? 7.650 -8.492 3.801 1.00 91.31 141 ASP A N 1
ATOM 1164 C CA . ASP A 1 141 ? 7.839 -9.650 2.932 1.00 91.31 141 ASP A CA 1
ATOM 1165 C C . ASP A 1 141 ? 7.470 -9.340 1.469 1.00 91.31 141 ASP A C 1
ATOM 1167 O O . ASP A 1 141 ? 6.657 -8.459 1.168 1.00 91.31 141 ASP A O 1
ATOM 1171 N N . ALA A 1 142 ? 8.054 -10.096 0.537 1.00 91.31 142 ALA A N 1
ATOM 1172 C CA . ALA A 1 142 ? 7.933 -9.916 -0.907 1.00 91.31 142 ALA A CA 1
ATOM 1173 C C . ALA A 1 142 ? 6.489 -9.757 -1.440 1.00 91.31 142 ALA A C 1
ATOM 1175 O O . ALA A 1 142 ? 6.307 -8.973 -2.378 1.00 91.31 142 ALA A O 1
ATOM 1176 N N . PRO A 1 143 ? 5.441 -10.410 -0.887 1.00 92.50 143 PRO A N 1
ATOM 1177 C CA . PRO A 1 143 ? 4.063 -10.207 -1.340 1.00 92.50 143 PRO A CA 1
ATOM 1178 C C . PRO A 1 143 ? 3.557 -8.761 -1.235 1.00 92.50 143 PRO A C 1
ATOM 1180 O O . PRO A 1 143 ? 2.733 -8.357 -2.060 1.00 92.50 143 PRO A O 1
ATOM 1183 N N . ASN A 1 144 ? 4.063 -7.975 -0.279 1.00 96.12 144 ASN A N 1
ATOM 1184 C CA . ASN A 1 144 ? 3.721 -6.560 -0.111 1.00 96.12 144 ASN A CA 1
ATOM 1185 C C . ASN A 1 144 ? 4.756 -5.615 -0.747 1.00 96.12 144 ASN A C 1
ATOM 1187 O O . ASN A 1 144 ? 4.640 -4.400 -0.612 1.00 96.12 144 ASN A O 1
ATOM 1191 N N . LEU A 1 145 ? 5.780 -6.127 -1.430 1.00 95.00 145 LEU A N 1
ATOM 1192 C CA . LEU A 1 145 ? 6.854 -5.306 -1.982 1.00 95.00 145 LEU A CA 1
ATOM 1193 C C . LEU A 1 145 ? 6.804 -5.224 -3.509 1.00 95.00 145 LEU A C 1
ATOM 1195 O O . LEU A 1 145 ? 6.389 -6.145 -4.214 1.00 95.00 145 LEU A O 1
ATOM 1199 N N . THR A 1 146 ? 7.283 -4.099 -4.029 1.00 94.75 146 THR A N 1
ATOM 1200 C CA . THR A 1 146 ? 7.512 -3.874 -5.455 1.00 94.75 146 THR A CA 1
ATOM 1201 C C . THR A 1 146 ? 8.747 -3.005 -5.694 1.00 94.75 146 THR A C 1
ATOM 1203 O O . THR A 1 146 ? 9.302 -2.442 -4.754 1.00 94.75 146 THR A O 1
ATOM 1206 N N . ILE A 1 147 ? 9.186 -2.886 -6.949 1.00 93.88 147 ILE A N 1
ATOM 1207 C CA . ILE A 1 147 ? 10.251 -1.978 -7.385 1.00 93.88 147 ILE A CA 1
ATOM 1208 C C . ILE A 1 147 ? 9.642 -0.882 -8.266 1.00 93.88 147 ILE A C 1
ATOM 1210 O O . ILE A 1 147 ? 9.000 -1.167 -9.274 1.00 93.88 147 ILE A O 1
ATOM 1214 N N . THR A 1 148 ? 9.868 0.378 -7.895 1.00 91.94 148 THR A N 1
ATOM 1215 C CA . THR A 1 148 ? 9.326 1.558 -8.591 1.00 91.94 148 THR A CA 1
ATOM 1216 C C . THR A 1 148 ? 10.297 2.734 -8.548 1.00 91.94 148 THR A C 1
ATOM 1218 O O . THR A 1 148 ? 11.199 2.794 -7.711 1.00 91.94 148 THR A O 1
ATOM 1221 N N . GLU A 1 149 ? 10.091 3.720 -9.418 1.00 87.12 149 GLU A N 1
ATOM 1222 C CA . GLU A 1 149 ? 10.759 5.021 -9.324 1.00 87.12 149 GLU A CA 1
ATOM 1223 C C . GLU A 1 149 ? 10.419 5.748 -8.007 1.00 87.12 149 GLU A C 1
ATOM 1225 O O . GLU A 1 149 ? 9.266 5.764 -7.560 1.00 87.12 149 GLU A O 1
ATOM 1230 N N . ALA A 1 150 ? 11.413 6.420 -7.414 1.00 82.56 150 ALA A N 1
ATOM 1231 C CA . ALA A 1 150 ? 11.281 7.103 -6.118 1.00 82.56 150 ALA A CA 1
ATOM 1232 C C . ALA A 1 150 ? 10.145 8.142 -6.087 1.00 82.56 150 ALA A C 1
ATOM 1234 O O . ALA A 1 150 ? 9.433 8.278 -5.092 1.00 82.56 150 ALA A O 1
ATOM 1235 N N . ALA A 1 151 ? 9.967 8.874 -7.192 1.00 83.38 151 ALA A N 1
ATOM 1236 C CA . ALA A 1 151 ? 8.951 9.915 -7.312 1.00 83.38 151 ALA A CA 1
ATOM 1237 C C . ALA A 1 151 ? 7.525 9.352 -7.191 1.00 83.38 151 ALA A C 1
ATOM 1239 O O . ALA A 1 151 ? 6.657 9.994 -6.597 1.00 83.38 151 ALA A O 1
ATOM 1240 N N . ILE A 1 152 ? 7.295 8.139 -7.707 1.00 87.00 152 ILE A N 1
ATOM 1241 C CA . ILE A 1 152 ? 6.000 7.457 -7.619 1.00 87.00 152 ILE A CA 1
ATOM 1242 C C . ILE A 1 152 ? 5.723 7.021 -6.182 1.00 87.00 152 ILE A C 1
ATOM 1244 O O . ILE A 1 152 ? 4.635 7.294 -5.679 1.00 87.00 152 ILE A O 1
ATOM 1248 N N . ASN A 1 153 ? 6.715 6.438 -5.499 1.00 83.62 153 ASN A N 1
ATOM 1249 C CA . ASN A 1 153 ? 6.612 6.083 -4.080 1.00 83.62 153 ASN A CA 1
ATOM 1250 C C . ASN A 1 153 ? 6.243 7.318 -3.229 1.00 83.62 153 ASN A C 1
ATOM 1252 O O . ASN A 1 153 ? 5.242 7.312 -2.513 1.00 83.62 153 ASN A O 1
ATOM 1256 N N . VAL A 1 154 ? 6.960 8.438 -3.396 1.00 83.69 154 VAL A N 1
ATOM 1257 C CA . VAL A 1 154 ? 6.656 9.688 -2.672 1.00 83.69 154 VAL A CA 1
ATOM 1258 C C . VAL A 1 154 ? 5.225 10.167 -2.937 1.00 83.69 154 VAL A C 1
ATOM 1260 O O . VAL A 1 154 ? 4.514 10.536 -1.998 1.00 83.69 154 VAL A O 1
ATOM 1263 N N . SER A 1 155 ? 4.786 10.145 -4.199 1.00 85.94 155 SER A N 1
ATOM 1264 C CA . SER A 1 155 ? 3.436 10.570 -4.579 1.00 85.94 155 SER A CA 1
ATOM 1265 C C . SER A 1 155 ? 2.352 9.661 -3.985 1.00 85.94 155 SER A C 1
ATOM 1267 O O . SER A 1 155 ? 1.384 10.171 -3.417 1.00 85.94 155 SER A O 1
ATOM 1269 N N . LYS A 1 156 ? 2.538 8.334 -4.030 1.00 89.69 156 LYS A N 1
ATOM 1270 C CA . LYS A 1 156 ? 1.637 7.352 -3.406 1.00 89.69 156 LYS A CA 1
ATOM 1271 C C . LYS A 1 156 ? 1.548 7.558 -1.895 1.00 89.69 156 LYS A C 1
ATOM 1273 O O . LYS A 1 156 ? 0.447 7.674 -1.355 1.00 89.69 156 LYS A O 1
ATOM 1278 N N . GLY A 1 157 ? 2.689 7.697 -1.221 1.00 87.38 157 GLY A N 1
ATOM 1279 C CA . GLY A 1 157 ? 2.740 7.942 0.218 1.00 87.38 157 GLY A CA 1
ATOM 1280 C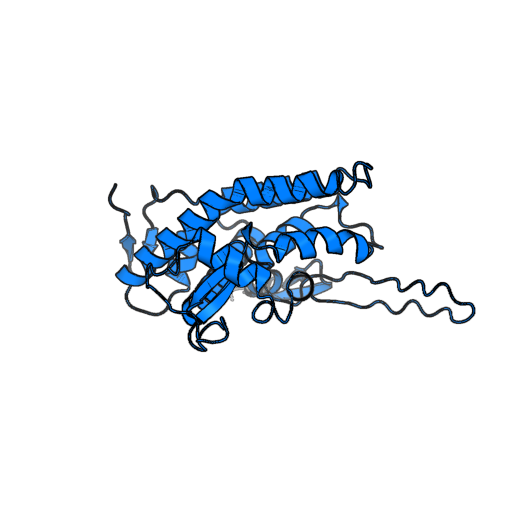 C . GLY A 1 157 ? 2.026 9.236 0.629 1.00 87.38 157 GLY A C 1
ATOM 1281 O O . GLY A 1 157 ? 1.360 9.273 1.667 1.00 87.38 157 GLY A O 1
ATOM 1282 N N . GLN A 1 158 ? 2.108 10.298 -0.183 1.00 85.31 158 GLN A N 1
ATOM 1283 C CA . GLN A 1 158 ? 1.369 11.544 0.052 1.00 85.31 158 GLN A CA 1
ATOM 1284 C C . GLN A 1 158 ? -0.144 11.368 -0.135 1.00 85.31 158 GLN A C 1
ATOM 1286 O O . GLN A 1 158 ? -0.915 11.842 0.703 1.00 85.31 158 GLN A O 1
ATOM 1291 N N . ALA A 1 159 ? -0.567 10.672 -1.191 1.00 88.88 159 ALA A N 1
ATOM 1292 C CA . ALA A 1 159 ? -1.973 10.392 -1.457 1.00 88.88 159 ALA A CA 1
ATOM 1293 C C . ALA A 1 159 ? -2.612 9.565 -0.338 1.00 88.88 159 ALA A C 1
ATOM 1295 O O . ALA A 1 159 ? -3.682 9.917 0.153 1.00 88.88 159 ALA A O 1
ATOM 1296 N N . ILE A 1 160 ? -1.923 8.522 0.132 1.00 90.50 160 ILE A N 1
ATOM 1297 C CA . ILE A 1 160 ? -2.404 7.676 1.228 1.00 90.50 160 ILE A CA 1
ATOM 1298 C C . ILE A 1 160 ? -2.505 8.469 2.533 1.00 90.50 160 ILE A C 1
ATOM 1300 O O . ILE A 1 160 ? -3.505 8.353 3.235 1.00 90.50 160 ILE A O 1
ATOM 1304 N N . ARG A 1 161 ? -1.543 9.350 2.843 1.00 87.56 161 ARG A N 1
ATOM 1305 C CA . ARG A 1 161 ? -1.669 10.254 4.005 1.00 87.56 161 ARG A CA 1
ATOM 1306 C C . ARG A 1 161 ? -2.874 11.182 3.884 1.00 87.56 161 ARG A C 1
ATOM 1308 O O . ARG A 1 161 ? -3.572 11.394 4.871 1.00 87.56 161 ARG A O 1
ATOM 1315 N N . TYR A 1 162 ? -3.122 11.732 2.696 1.00 85.81 162 TYR A N 1
ATOM 1316 C CA . TYR A 1 162 ? -4.271 12.605 2.465 1.00 85.81 162 TYR A CA 1
ATOM 1317 C C . TYR A 1 162 ? -5.598 11.847 2.598 1.00 85.81 162 TYR A C 1
ATOM 1319 O O . TYR A 1 162 ? -6.488 12.326 3.299 1.00 85.81 162 TYR A O 1
ATOM 1327 N N . PHE A 1 163 ? -5.699 10.654 2.002 1.00 91.12 163 PHE A N 1
ATOM 1328 C CA . PHE A 1 163 ? -6.840 9.750 2.153 1.00 91.12 163 PHE A CA 1
ATOM 1329 C C . PHE A 1 163 ? -7.098 9.421 3.627 1.00 91.12 163 PHE A C 1
ATOM 1331 O O . PHE A 1 163 ? -8.194 9.671 4.120 1.00 91.12 163 PHE A O 1
ATOM 1338 N N . LEU A 1 164 ? -6.080 8.951 4.358 1.00 89.19 164 LEU A N 1
ATOM 1339 C CA . LEU A 1 164 ? -6.220 8.614 5.776 1.00 89.19 164 LEU A CA 1
ATOM 1340 C C . LEU A 1 164 ? -6.619 9.840 6.602 1.00 89.19 164 LEU A C 1
ATOM 1342 O O . LEU A 1 164 ? -7.495 9.746 7.450 1.00 89.19 164 LEU A O 1
ATOM 1346 N N . GLY A 1 165 ? -6.073 11.021 6.304 1.00 81.06 165 GLY A N 1
ATOM 1347 C CA . GLY A 1 165 ? -6.497 12.266 6.945 1.00 81.06 165 GLY A CA 1
ATOM 1348 C C . GLY A 1 165 ? -7.993 12.572 6.774 1.00 81.06 165 GLY A C 1
ATOM 1349 O O . GLY A 1 165 ? -8.601 13.087 7.709 1.00 81.06 165 GLY A O 1
ATOM 1350 N N . GLN A 1 166 ? -8.585 12.243 5.618 1.00 84.75 166 GLN A N 1
ATOM 1351 C CA . GLN A 1 166 ? -10.031 12.366 5.380 1.00 84.75 166 GLN A CA 1
ATOM 1352 C C . GLN A 1 166 ? -10.830 11.241 6.050 1.00 84.75 166 GLN A C 1
ATOM 1354 O O . GLN A 1 166 ? -11.872 11.509 6.651 1.00 84.75 166 GLN A O 1
ATOM 1359 N N . TYR A 1 167 ? -10.316 10.009 6.012 1.00 85.88 167 TYR A N 1
ATOM 1360 C CA . TYR A 1 167 ? -10.892 8.859 6.709 1.00 85.88 167 TYR A CA 1
ATOM 1361 C C . TYR A 1 167 ? -11.058 9.141 8.212 1.00 85.88 167 TYR A C 1
ATOM 1363 O O . TYR A 1 167 ? -12.137 8.935 8.770 1.00 85.88 167 TYR A O 1
ATOM 1371 N N . GLU A 1 168 ? -10.041 9.727 8.852 1.00 77.88 168 GLU A N 1
ATOM 1372 C CA . GLU A 1 168 ? -10.084 10.114 10.269 1.00 77.88 168 GLU A CA 1
ATOM 1373 C C . GLU A 1 168 ? -11.131 11.188 10.576 1.00 77.88 168 GLU A C 1
ATOM 1375 O O . GLU A 1 168 ? -11.757 11.178 11.637 1.00 77.88 168 GLU A O 1
ATOM 1380 N N . THR A 1 169 ? -11.365 12.114 9.644 1.00 77.19 169 THR A N 1
ATOM 1381 C CA . THR A 1 169 ? -12.399 13.147 9.795 1.00 77.19 169 THR A CA 1
ATOM 1382 C C . THR A 1 169 ? -13.775 12.697 9.312 1.00 77.19 169 THR A C 1
ATOM 1384 O O . THR A 1 169 ? -14.699 13.510 9.315 1.00 77.19 169 THR A O 1
ATOM 1387 N N . LYS A 1 170 ? -13.929 11.420 8.925 1.00 80.06 170 LYS A N 1
ATOM 1388 C CA . LYS A 1 170 ? -15.145 10.851 8.319 1.00 80.06 170 LYS A CA 1
ATOM 1389 C C . LYS A 1 170 ? -15.607 11.627 7.079 1.00 80.06 170 LYS A C 1
ATOM 1391 O O . LYS A 1 170 ? -16.803 11.723 6.814 1.00 80.06 170 LYS A O 1
ATOM 1396 N N . THR A 1 171 ? -14.659 12.200 6.344 1.00 82.44 171 THR A N 1
ATOM 1397 C CA . THR A 1 171 ? -14.915 12.848 5.060 1.00 82.44 171 THR A CA 1
ATOM 1398 C C . THR A 1 171 ? -14.717 11.819 3.959 1.00 82.44 171 THR A C 1
ATOM 1400 O O . THR A 1 171 ? -13.674 11.168 3.900 1.00 82.44 171 THR A O 1
ATOM 1403 N N . ASP A 1 172 ? -15.691 11.693 3.065 1.0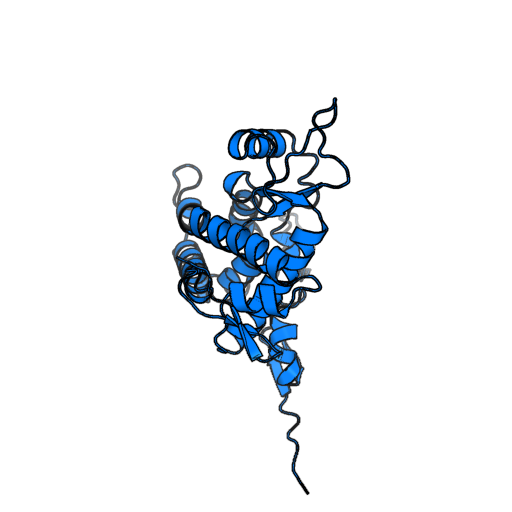0 84.81 172 ASP A N 1
ATOM 1404 C CA . ASP A 1 172 ? -15.593 10.740 1.965 1.00 84.81 172 ASP A CA 1
ATOM 1405 C C . ASP A 1 172 ? -14.635 11.246 0.878 1.00 84.81 172 ASP A C 1
ATOM 1407 O O . ASP A 1 172 ? -14.821 12.314 0.290 1.00 84.81 172 ASP A O 1
ATOM 1411 N N . ILE A 1 173 ? -13.613 10.443 0.587 1.00 85.06 173 ILE A N 1
ATOM 1412 C CA . ILE A 1 173 ? -12.743 10.588 -0.577 1.00 85.06 173 ILE A CA 1
ATOM 1413 C C . ILE A 1 173 ? -12.279 9.201 -1.021 1.00 85.06 173 ILE A C 1
ATOM 1415 O O . ILE A 1 173 ? -11.961 8.360 -0.185 1.00 85.06 173 ILE A O 1
ATOM 1419 N N . THR A 1 174 ? -12.211 8.957 -2.327 1.00 89.00 174 THR A N 1
ATOM 1420 C CA . THR A 1 174 ? -11.605 7.727 -2.857 1.00 89.00 174 THR A CA 1
ATOM 1421 C C . THR A 1 174 ? -10.087 7.833 -2.883 1.00 89.00 174 THR A C 1
ATOM 1423 O O . THR A 1 174 ? -9.536 8.938 -2.932 1.00 89.00 174 THR A O 1
ATOM 1426 N N . LEU A 1 175 ? -9.376 6.703 -2.914 1.00 89.69 175 LEU A N 1
ATOM 1427 C CA . LEU A 1 175 ? -7.921 6.726 -3.087 1.00 89.69 175 LEU A CA 1
ATOM 1428 C C . LEU A 1 175 ? -7.535 7.353 -4.434 1.00 89.69 175 LEU A C 1
ATOM 1430 O O . LEU A 1 175 ? -6.573 8.117 -4.498 1.00 89.69 175 LEU A O 1
ATOM 1434 N N . LEU A 1 176 ? -8.321 7.118 -5.490 1.00 86.12 176 LEU A N 1
ATOM 1435 C CA . LEU A 1 176 ? -8.152 7.807 -6.770 1.00 86.12 176 LEU A CA 1
ATOM 1436 C C . LEU A 1 176 ? -8.286 9.328 -6.616 1.00 86.12 176 LEU A C 1
ATOM 1438 O O . LEU A 1 176 ? -7.426 10.078 -7.081 1.00 86.12 176 LEU A O 1
ATOM 1442 N N . GLY A 1 177 ? -9.337 9.784 -5.932 1.00 82.75 177 GLY A N 1
ATOM 1443 C CA . GLY A 1 177 ? -9.533 11.193 -5.614 1.00 82.75 177 GLY A CA 1
ATOM 1444 C C . GLY A 1 177 ? -8.335 11.764 -4.862 1.00 82.75 177 GLY A C 1
ATOM 1445 O O . GLY A 1 177 ? -7.821 12.812 -5.242 1.00 82.75 177 GLY A O 1
ATOM 1446 N N . ALA A 1 178 ? -7.827 11.052 -3.856 1.00 87.62 178 ALA A N 1
ATOM 1447 C CA . ALA A 1 178 ? -6.649 11.467 -3.107 1.00 87.62 178 ALA A CA 1
ATOM 1448 C C . ALA A 1 178 ? -5.394 11.565 -3.991 1.00 87.62 178 ALA A C 1
ATOM 1450 O O . ALA A 1 178 ? -4.737 12.605 -3.979 1.00 87.62 178 ALA A O 1
ATOM 1451 N N . LEU A 1 179 ? -5.107 10.544 -4.806 1.00 86.75 179 LEU A N 1
ATOM 1452 C CA . LEU A 1 179 ? -3.974 10.511 -5.740 1.00 86.75 179 LEU A CA 1
ATOM 1453 C C . LEU A 1 179 ? -3.991 11.714 -6.678 1.00 86.75 179 LEU A C 1
ATOM 1455 O O . LEU A 1 179 ? -2.998 12.429 -6.796 1.00 86.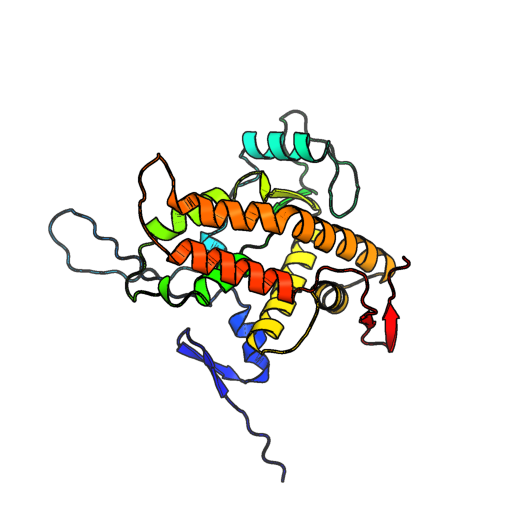75 179 LEU A O 1
ATOM 1459 N N . VAL A 1 180 ? -5.143 11.985 -7.283 1.00 80.31 180 VAL A N 1
ATOM 1460 C CA . VAL A 1 180 ? -5.336 13.105 -8.203 1.00 80.31 180 VAL A CA 1
ATOM 1461 C C . VAL A 1 180 ? -5.204 14.458 -7.495 1.00 80.31 180 VAL A C 1
ATOM 1463 O O . VAL A 1 180 ? -4.603 15.380 -8.038 1.00 80.31 180 VAL A O 1
ATOM 1466 N N . GLN A 1 181 ? -5.729 14.584 -6.275 1.00 78.94 181 GLN A N 1
ATOM 1467 C CA . GLN A 1 181 ? -5.676 15.816 -5.478 1.00 78.94 181 GLN A CA 1
ATOM 1468 C C . GLN A 1 181 ? -4.267 16.152 -4.979 1.00 78.94 181 GLN A C 1
ATOM 1470 O O . GLN A 1 181 ? -3.962 17.328 -4.762 1.00 78.94 181 GLN A O 1
ATOM 1475 N N . THR A 1 182 ? -3.426 15.139 -4.763 1.00 81.50 182 THR A N 1
ATOM 1476 C CA . THR A 1 182 ? -2.044 15.309 -4.290 1.00 81.50 182 THR A CA 1
ATOM 1477 C C . THR A 1 182 ? -1.004 15.308 -5.402 1.00 81.50 182 THR A C 1
ATOM 1479 O O . THR A 1 182 ? 0.160 15.604 -5.141 1.00 81.50 182 THR A O 1
ATOM 1482 N N . ALA A 1 183 ? -1.385 14.953 -6.627 1.00 76.62 183 ALA A N 1
ATOM 1483 C CA . ALA A 1 183 ? -0.446 14.871 -7.729 1.00 76.62 183 ALA A CA 1
ATOM 1484 C C . ALA A 1 183 ? -0.065 16.255 -8.275 1.00 76.62 183 ALA A C 1
ATOM 1486 O O . ALA A 1 183 ? -0.909 17.124 -8.485 1.00 76.62 183 ALA A O 1
ATOM 1487 N N . ASN A 1 184 ? 1.222 16.417 -8.583 1.00 66.31 184 ASN A N 1
ATOM 1488 C CA . ASN A 1 184 ? 1.768 17.574 -9.284 1.00 66.31 184 ASN A CA 1
ATOM 1489 C C . ASN A 1 184 ? 2.176 17.133 -10.700 1.00 66.31 184 ASN A C 1
ATOM 1491 O O . ASN A 1 184 ? 3.096 16.331 -10.839 1.00 66.31 184 ASN A O 1
ATOM 1495 N N . GLY A 1 185 ? 1.511 17.620 -11.757 1.00 64.00 185 GLY A N 1
ATOM 1496 C CA . GLY A 1 185 ? 1.912 17.326 -13.143 1.00 64.00 185 GLY A CA 1
ATOM 1497 C C . GLY A 1 185 ? 0.767 17.118 -14.141 1.00 64.00 185 GLY A C 1
ATOM 1498 O O . GLY A 1 185 ? -0.356 17.571 -13.936 1.00 64.00 185 GLY A O 1
ATOM 1499 N N . LYS A 1 186 ? 1.073 16.448 -15.264 1.00 61.53 186 LYS A N 1
ATOM 1500 C CA . LYS A 1 186 ? 0.127 16.203 -16.370 1.00 61.53 186 LYS A CA 1
ATOM 1501 C C . LYS A 1 186 ? -0.940 15.177 -15.969 1.00 61.53 186 LYS A C 1
ATOM 1503 O O . LYS A 1 186 ? -0.639 14.000 -15.782 1.00 61.53 186 LYS A O 1
ATOM 1508 N N . GLU A 1 187 ? -2.194 15.623 -15.933 1.00 63.81 187 GLU A N 1
ATOM 1509 C CA . GLU A 1 187 ? -3.351 14.891 -15.396 1.00 63.81 187 GLU A CA 1
ATOM 1510 C C . GLU A 1 187 ? -3.541 13.467 -15.989 1.00 63.81 187 GLU A C 1
ATOM 1512 O O . GLU A 1 187 ? -3.855 12.531 -15.256 1.00 63.81 187 GLU A O 1
ATOM 1517 N N . ARG A 1 188 ? -3.273 13.249 -17.289 1.00 59.41 188 ARG A N 1
ATOM 1518 C CA . ARG A 1 188 ? -3.437 11.927 -17.941 1.00 59.41 188 ARG A CA 1
ATOM 1519 C C . ARG A 1 188 ? -2.439 10.868 -17.455 1.00 59.41 188 ARG A C 1
ATOM 1521 O O . ARG A 1 188 ? -2.808 9.709 -17.295 1.00 59.41 188 ARG A O 1
ATOM 1528 N N . LEU A 1 189 ? -1.183 11.251 -17.213 1.00 70.00 189 LEU A N 1
ATOM 1529 C CA . LEU A 1 189 ? -0.170 10.332 -16.681 1.00 70.00 189 LEU A CA 1
ATOM 1530 C C . LEU A 1 189 ? -0.515 9.944 -15.237 1.00 70.00 189 LEU A C 1
ATOM 1532 O O . LEU A 1 189 ? -0.429 8.777 -14.873 1.00 70.00 189 LEU A O 1
ATOM 1536 N N . ILE A 1 190 ? -0.988 10.916 -14.455 1.00 74.88 190 ILE A N 1
ATOM 1537 C CA . ILE A 1 190 ? -1.435 10.725 -13.071 1.00 74.88 190 ILE A CA 1
ATOM 1538 C C . ILE A 1 190 ? -2.591 9.725 -13.004 1.00 74.88 190 ILE A C 1
ATOM 1540 O O . ILE A 1 190 ? -2.571 8.841 -12.155 1.00 74.88 190 ILE A O 1
ATOM 1544 N N . ALA A 1 191 ? -3.561 9.809 -13.919 1.00 72.38 191 ALA A N 1
ATOM 1545 C CA . ALA A 1 191 ? -4.680 8.870 -13.962 1.00 72.38 191 ALA A CA 1
ATOM 1546 C C . ALA A 1 191 ? -4.223 7.425 -14.233 1.00 72.38 191 ALA A C 1
ATOM 1548 O O . ALA A 1 191 ? -4.640 6.506 -13.534 1.00 72.38 191 ALA A O 1
ATOM 1549 N N . HIS A 1 192 ? -3.327 7.210 -15.203 1.00 78.81 192 HIS A N 1
ATOM 1550 C CA . HIS A 1 192 ? -2.799 5.870 -15.481 1.00 78.81 192 HIS A CA 1
ATOM 1551 C C . HIS A 1 192 ? -2.010 5.293 -14.299 1.00 78.81 192 HIS A C 1
ATOM 1553 O O . HIS A 1 192 ? -2.191 4.124 -13.961 1.00 78.81 192 HIS A O 1
ATOM 1559 N N . LEU A 1 193 ? -1.181 6.114 -13.647 1.00 85.50 193 LEU A N 1
ATOM 1560 C CA . LEU A 1 193 ? -0.442 5.718 -12.446 1.00 85.50 193 LEU A CA 1
ATOM 1561 C C . LEU A 1 193 ? -1.394 5.374 -11.304 1.00 85.50 193 LEU A C 1
ATOM 1563 O O . LEU A 1 193 ? -1.278 4.310 -10.702 1.00 85.50 193 LEU A O 1
ATOM 1567 N N . ALA A 1 194 ? -2.378 6.238 -11.052 1.00 85.31 194 ALA A N 1
ATOM 1568 C CA . ALA A 1 194 ? -3.376 6.010 -10.025 1.00 85.31 194 ALA A CA 1
ATOM 1569 C C . ALA A 1 194 ? -4.149 4.713 -10.274 1.00 85.31 194 ALA A C 1
ATOM 1571 O O . ALA A 1 194 ? -4.450 3.994 -9.323 1.00 85.31 194 ALA A O 1
ATOM 1572 N N . ARG A 1 195 ? -4.410 4.374 -11.544 1.00 84.31 195 ARG A N 1
ATOM 1573 C CA . ARG A 1 195 ? -5.110 3.143 -11.920 1.00 84.31 195 ARG A CA 1
ATOM 1574 C C . ARG A 1 195 ? -4.302 1.917 -11.571 1.00 84.31 195 ARG A C 1
ATOM 1576 O O . ARG A 1 195 ? -4.822 0.992 -10.969 1.00 84.31 195 ARG A O 1
ATOM 1583 N N . ASN A 1 196 ? -3.027 1.931 -11.923 1.00 89.69 196 ASN A N 1
ATOM 1584 C CA . ASN A 1 196 ? -2.157 0.802 -11.650 1.00 89.69 196 ASN A CA 1
ATOM 1585 C C . ASN A 1 196 ? -1.903 0.640 -10.140 1.00 89.69 196 ASN A C 1
ATOM 1587 O O . ASN A 1 196 ? -1.877 -0.486 -9.662 1.00 89.69 196 ASN A O 1
ATOM 1591 N N . ILE A 1 197 ? -1.781 1.742 -9.386 1.00 92.31 197 ILE A N 1
ATOM 1592 C CA . ILE A 1 197 ? -1.639 1.717 -7.919 1.00 92.31 197 ILE A CA 1
ATOM 1593 C C . ILE A 1 197 ? -2.892 1.133 -7.254 1.00 92.31 197 ILE A C 1
ATOM 1595 O O . ILE A 1 197 ? -2.792 0.194 -6.474 1.00 92.31 197 ILE A O 1
ATOM 1599 N N . THR A 1 198 ? -4.070 1.677 -7.565 1.00 90.94 198 THR A N 1
ATOM 1600 C CA . THR A 1 198 ? -5.348 1.217 -6.984 1.00 90.94 198 THR A CA 1
ATOM 1601 C C . THR A 1 198 ? -5.661 -0.226 -7.361 1.00 90.94 198 THR A C 1
ATOM 1603 O O . THR A 1 198 ? -6.048 -0.995 -6.488 1.00 90.94 198 THR A O 1
ATOM 1606 N N . ALA A 1 199 ? -5.427 -0.617 -8.619 1.00 89.88 199 ALA A N 1
ATOM 1607 C CA . ALA A 1 199 ? -5.598 -1.995 -9.065 1.00 89.88 199 ALA A CA 1
ATOM 1608 C C . ALA A 1 199 ? -4.669 -2.955 -8.313 1.00 89.88 199 ALA A C 1
ATOM 1610 O O . ALA A 1 199 ? -5.133 -3.992 -7.857 1.00 89.88 199 ALA A O 1
ATOM 1611 N N . LEU A 1 200 ? -3.391 -2.595 -8.132 1.00 94.12 200 LEU A N 1
ATOM 1612 C CA . LEU A 1 200 ? -2.449 -3.452 -7.414 1.00 94.12 200 LEU A CA 1
ATOM 1613 C C . LEU A 1 200 ? -2.822 -3.591 -5.934 1.00 94.12 200 LEU A C 1
ATOM 1615 O O . LEU A 1 200 ? -2.823 -4.701 -5.423 1.00 94.12 200 LEU A O 1
ATOM 1619 N N . ILE A 1 201 ? -3.205 -2.495 -5.268 1.00 95.19 201 ILE A N 1
ATOM 1620 C CA . ILE A 1 201 ? -3.706 -2.539 -3.883 1.00 95.19 201 ILE A CA 1
ATOM 1621 C C . ILE A 1 201 ? -4.944 -3.439 -3.785 1.00 95.19 201 ILE A C 1
ATOM 1623 O O . ILE A 1 201 ? -5.061 -4.201 -2.831 1.00 95.19 201 ILE A O 1
ATOM 1627 N N . ASN A 1 202 ? -5.858 -3.363 -4.756 1.00 94.06 202 ASN A N 1
ATOM 1628 C CA . ASN A 1 202 ? -7.064 -4.190 -4.778 1.00 94.06 202 ASN A CA 1
ATOM 1629 C C . ASN A 1 202 ? -6.747 -5.676 -5.006 1.00 94.06 202 ASN A C 1
ATOM 1631 O O . ASN A 1 202 ? -7.347 -6.540 -4.382 1.00 94.06 202 ASN A O 1
ATOM 1635 N N . GLU A 1 203 ? -5.791 -5.975 -5.886 1.00 94.00 203 GLU A N 1
ATOM 1636 C CA . GLU A 1 203 ? -5.342 -7.342 -6.169 1.00 94.00 203 GLU A CA 1
ATOM 1637 C C . GLU A 1 203 ? -4.674 -7.988 -4.947 1.00 94.00 203 GLU A C 1
ATOM 1639 O O . GLU A 1 203 ? -4.827 -9.187 -4.717 1.00 94.00 203 GLU A O 1
ATOM 1644 N N . THR A 1 204 ? -3.941 -7.209 -4.145 1.00 95.19 204 THR A N 1
ATOM 1645 C CA . THR A 1 204 ? -3.166 -7.738 -3.015 1.00 95.19 204 THR A CA 1
ATOM 1646 C C . THR A 1 204 ? -3.857 -7.631 -1.659 1.00 95.19 204 THR A C 1
ATOM 1648 O O . THR A 1 204 ? -3.410 -8.291 -0.720 1.00 95.19 204 THR A O 1
ATOM 1651 N N . SER A 1 205 ? -4.943 -6.861 -1.529 1.00 95.31 205 SER A N 1
ATOM 1652 C CA . SER A 1 205 ? -5.597 -6.589 -0.239 1.00 95.31 205 SER A CA 1
ATOM 1653 C C . SER A 1 205 ? -6.086 -7.851 0.464 1.00 95.31 205 SER A C 1
ATOM 1655 O O . SER A 1 205 ? -5.799 -8.029 1.645 1.00 95.31 205 SER A O 1
ATOM 1657 N N . ALA A 1 206 ? -6.751 -8.757 -0.258 1.00 94.75 206 ALA A N 1
ATOM 1658 C CA . ALA A 1 206 ? -7.260 -10.005 0.307 1.00 94.75 206 ALA A CA 1
ATOM 1659 C C . ALA A 1 206 ? -6.124 -10.892 0.841 1.00 94.75 206 ALA A C 1
ATOM 1661 O O . ALA A 1 206 ? -6.206 -11.409 1.953 1.00 94.75 206 ALA A O 1
ATOM 1662 N N . SER A 1 207 ? -5.027 -11.012 0.083 1.00 94.38 207 SER A N 1
ATOM 1663 C CA . SER A 1 207 ? -3.845 -11.759 0.525 1.00 94.38 207 SER A CA 1
ATOM 1664 C C . SER A 1 207 ? -3.182 -11.106 1.734 1.00 94.38 207 SER A C 1
ATOM 1666 O O . SER A 1 207 ? -2.749 -11.816 2.633 1.00 94.38 207 SER A O 1
ATOM 1668 N N . MET A 1 208 ? -3.100 -9.775 1.772 1.00 94.62 208 MET A N 1
ATOM 1669 C CA . MET A 1 208 ? -2.536 -9.042 2.906 1.00 94.62 208 MET A CA 1
ATOM 1670 C C . MET A 1 208 ? -3.368 -9.247 4.174 1.00 94.62 208 MET A C 1
ATOM 1672 O O . MET A 1 208 ? -2.828 -9.520 5.243 1.00 94.62 208 MET A O 1
ATOM 1676 N N . SER A 1 209 ? -4.688 -9.154 4.039 1.00 94.38 209 SER A N 1
ATOM 1677 C CA . SER A 1 209 ? -5.645 -9.379 5.117 1.00 94.38 209 SER A CA 1
ATOM 1678 C C . SER A 1 209 ? -5.556 -10.805 5.663 1.00 94.38 209 SER A C 1
ATOM 1680 O O . SER A 1 209 ? -5.467 -11.002 6.875 1.00 94.38 209 SER A O 1
ATOM 1682 N N . GLU A 1 210 ? -5.464 -11.807 4.783 1.00 92.50 210 GLU A N 1
ATOM 1683 C CA . GLU A 1 210 ? -5.260 -13.197 5.195 1.00 92.50 210 GLU A CA 1
ATOM 1684 C C . GLU A 1 210 ? -3.913 -13.400 5.897 1.00 92.50 210 GLU A C 1
ATOM 1686 O O . GLU A 1 210 ? -3.870 -14.054 6.935 1.00 92.50 210 GLU A O 1
ATOM 1691 N N . SER A 1 211 ? -2.834 -12.774 5.420 1.00 91.75 211 SER A N 1
ATOM 1692 C CA . SER A 1 211 ? -1.534 -12.815 6.102 1.00 91.75 211 SER A CA 1
ATOM 1693 C C . SER A 1 211 ? -1.576 -12.183 7.499 1.00 91.75 211 SER A C 1
ATOM 1695 O O . SER A 1 211 ? -0.878 -12.639 8.402 1.00 91.75 211 SER A O 1
ATOM 1697 N N . ILE A 1 212 ? -2.397 -11.148 7.719 1.00 90.19 212 ILE A N 1
ATOM 1698 C CA . ILE A 1 212 ? -2.632 -10.598 9.065 1.00 90.19 212 ILE A CA 1
ATOM 1699 C C . ILE A 1 212 ? -3.363 -11.632 9.930 1.00 90.19 212 ILE A C 1
ATOM 1701 O O . ILE A 1 212 ? -2.944 -11.886 11.060 1.00 90.19 212 ILE A O 1
ATOM 1705 N N . ARG A 1 213 ? -4.424 -12.263 9.406 1.00 88.12 213 ARG A N 1
ATOM 1706 C CA . ARG A 1 213 ? -5.178 -13.302 10.129 1.00 88.12 213 ARG A CA 1
ATOM 1707 C C . ARG A 1 213 ? -4.308 -14.515 10.453 1.00 88.12 213 ARG A C 1
ATOM 1709 O O . ARG A 1 213 ? -4.404 -15.054 11.555 1.00 88.12 213 ARG A O 1
ATOM 1716 N N . SER A 1 214 ? -3.438 -14.938 9.538 1.00 86.25 214 SER A N 1
ATOM 1717 C CA . SER A 1 214 ? -2.621 -16.147 9.677 1.00 86.25 214 SER A CA 1
ATOM 1718 C C . SER A 1 214 ? -1.522 -16.029 10.733 1.00 86.25 214 SER A C 1
ATOM 1720 O O . SER A 1 214 ? -1.073 -17.054 11.240 1.00 86.25 214 SER A O 1
ATOM 1722 N N . ILE A 1 215 ? -1.131 -14.813 11.144 1.00 81.12 215 ILE A N 1
ATOM 1723 C CA . ILE A 1 215 ? -0.186 -14.591 12.258 1.00 81.12 215 ILE A CA 1
ATOM 1724 C C . ILE A 1 215 ? -0.657 -15.290 13.546 1.00 81.12 215 ILE A C 1
ATOM 1726 O O . ILE A 1 215 ? 0.168 -15.722 14.349 1.00 81.12 215 ILE A O 1
ATOM 1730 N N . ARG A 1 216 ? -1.970 -15.506 13.709 1.00 67.06 216 ARG A N 1
ATOM 1731 C CA . ARG A 1 216 ? -2.546 -16.275 14.827 1.00 67.06 216 ARG A CA 1
ATOM 1732 C C . ARG A 1 216 ? -2.066 -17.739 14.906 1.00 67.06 216 ARG A C 1
ATOM 1734 O O . ARG A 1 216 ? -2.324 -18.393 15.914 1.00 67.06 216 ARG A O 1
ATOM 1741 N N . GLN A 1 217 ? -1.456 -18.271 13.841 1.00 57.91 217 GLN A N 1
ATOM 1742 C CA . GLN A 1 217 ? -1.091 -19.686 13.673 1.00 57.91 217 GLN A CA 1
ATOM 1743 C C . GLN A 1 217 ? 0.423 -19.948 13.575 1.00 57.91 217 GLN A C 1
ATOM 1745 O O . GLN A 1 217 ? 0.814 -21.072 13.252 1.00 57.91 217 GLN A O 1
ATOM 1750 N N . ASP A 1 218 ? 1.284 -18.962 13.847 1.00 53.47 218 ASP A N 1
ATOM 1751 C CA . ASP A 1 218 ? 2.731 -19.127 13.647 1.00 53.47 218 ASP A CA 1
ATOM 1752 C C . ASP A 1 218 ? 3.297 -20.303 14.487 1.00 53.47 218 ASP A C 1
ATOM 1754 O O . ASP A 1 218 ? 3.155 -20.346 15.711 1.00 53.47 218 ASP A O 1
ATOM 1758 N N . ASN A 1 219 ? 3.905 -21.289 13.811 1.00 42.41 219 ASN A N 1
ATOM 1759 C CA . ASN A 1 219 ? 4.402 -22.577 14.339 1.00 42.41 219 ASN A CA 1
ATOM 1760 C C . ASN A 1 219 ? 3.374 -23.562 14.939 1.00 42.41 219 ASN A C 1
ATOM 1762 O O . ASN A 1 219 ? 3.724 -24.364 15.804 1.00 42.41 219 ASN A O 1
ATOM 1766 N N . GLY A 1 220 ? 2.112 -23.558 14.494 1.00 41.06 220 GLY A N 1
ATOM 1767 C CA . GLY A 1 220 ? 1.132 -24.579 14.912 1.00 41.06 220 GLY A CA 1
ATOM 1768 C C . GLY A 1 220 ? 0.669 -24.458 16.371 1.00 41.06 220 GLY A C 1
ATOM 1769 O O . GLY A 1 220 ? -0.096 -25.292 16.857 1.00 41.06 220 GLY A O 1
ATOM 1770 N N . HIS A 1 221 ? 1.082 -23.392 17.056 1.00 37.69 221 HIS A N 1
ATOM 1771 C CA . HIS A 1 221 ? 0.606 -23.014 18.375 1.00 37.69 221 HIS A CA 1
ATOM 1772 C C . HIS A 1 221 ? -0.226 -21.736 18.253 1.00 37.69 221 HIS A C 1
ATOM 1774 O O . HIS A 1 221 ? 0.231 -20.734 17.710 1.00 37.69 221 HIS A O 1
ATOM 1780 N N . VAL A 1 222 ? -1.459 -21.759 18.768 1.00 45.00 222 VAL A N 1
ATOM 1781 C CA . VAL A 1 222 ? -2.295 -20.556 18.881 1.00 45.00 222 VAL A CA 1
ATOM 1782 C C . VAL A 1 222 ? -1.662 -19.662 19.944 1.00 45.00 222 VAL A C 1
ATOM 1784 O O . VAL A 1 222 ? -1.826 -19.896 21.138 1.00 45.00 222 VAL A O 1
ATOM 1787 N N . THR A 1 223 ? -0.909 -18.651 19.521 1.00 49.50 223 THR A N 1
ATOM 1788 C CA . THR A 1 223 ? -0.174 -17.741 20.419 1.00 49.50 223 THR A CA 1
ATOM 1789 C C . THR A 1 223 ? -1.030 -16.569 20.934 1.00 49.50 223 THR A C 1
ATOM 1791 O O . THR A 1 223 ? -0.527 -15.702 21.644 1.00 49.50 223 THR A O 1
ATOM 1794 N N . GLY A 1 224 ? -2.344 -16.580 20.655 1.00 49.62 224 GLY A N 1
ATOM 1795 C CA . GLY A 1 224 ? -3.275 -15.463 20.887 1.00 49.62 224 GLY A CA 1
ATOM 1796 C C . GLY A 1 224 ? -3.289 -14.523 19.673 1.00 49.62 224 GLY A C 1
ATOM 1797 O O . GLY A 1 224 ? -2.295 -14.405 18.972 1.00 49.62 224 GLY A O 1
ATOM 1798 N N . THR A 1 225 ? -4.368 -13.856 19.274 1.00 61.00 225 THR A N 1
ATOM 1799 C CA . THR A 1 225 ? -5.571 -13.354 19.956 1.00 61.00 225 THR A CA 1
ATOM 1800 C C . THR A 1 225 ? -6.568 -12.925 18.857 1.00 61.00 225 THR A C 1
ATOM 1802 O O . THR A 1 225 ? -6.162 -12.647 17.727 1.00 61.00 225 THR A O 1
ATOM 1805 N N . TYR A 1 226 ? -7.860 -12.781 19.182 1.00 68.19 226 TYR A N 1
ATOM 1806 C CA . TYR A 1 226 ? -8.873 -12.127 18.323 1.00 68.19 226 TYR A CA 1
ATOM 1807 C C . TYR A 1 226 ? -8.413 -10.766 17.754 1.00 68.19 226 TYR A C 1
ATOM 1809 O O . TYR A 1 226 ? -8.890 -10.315 16.720 1.00 68.19 226 TYR A O 1
ATOM 1817 N N . GLN A 1 227 ? -7.422 -10.133 18.378 1.00 78.69 227 GLN A N 1
ATOM 1818 C CA . GLN A 1 227 ? -6.856 -8.849 17.986 1.00 78.69 227 GLN A CA 1
ATOM 1819 C C . GLN A 1 227 ? -6.339 -8.801 16.539 1.00 78.69 227 GLN A C 1
ATOM 1821 O O . GLN A 1 227 ? -6.590 -7.807 15.868 1.00 78.69 227 GLN A O 1
ATOM 1826 N N . TYR A 1 228 ? -5.651 -9.833 16.027 1.00 84.25 228 TYR A N 1
ATOM 1827 C CA . TYR A 1 228 ? -5.200 -9.820 14.623 1.00 84.25 228 TYR A CA 1
ATOM 1828 C C . TYR A 1 228 ? -6.368 -9.948 13.643 1.00 84.25 228 TYR A C 1
ATOM 1830 O O . TYR A 1 228 ? -6.337 -9.334 12.583 1.00 84.25 228 TYR A O 1
ATOM 1838 N N . GLU A 1 229 ? -7.425 -10.672 14.021 1.00 86.81 229 GLU A N 1
ATOM 1839 C CA . GLU A 1 229 ? -8.680 -10.704 13.262 1.00 86.81 229 GLU A CA 1
ATOM 1840 C C . GLU A 1 229 ? -9.306 -9.304 13.221 1.00 86.81 229 GLU A C 1
ATOM 1842 O O . GLU A 1 229 ? -9.695 -8.824 12.162 1.00 86.81 229 GLU A O 1
ATOM 1847 N N . HIS A 1 230 ? -9.327 -8.592 14.350 1.00 87.12 230 HIS A N 1
ATOM 1848 C CA . HIS A 1 230 ? -9.799 -7.210 14.387 1.00 87.12 230 HIS A CA 1
ATOM 1849 C C . HIS A 1 230 ? -8.912 -6.250 13.586 1.00 87.12 230 HIS A C 1
ATOM 1851 O O . HIS A 1 230 ? -9.453 -5.393 12.891 1.00 87.12 230 HIS A O 1
ATOM 1857 N N . ILE A 1 231 ? -7.583 -6.417 13.602 1.00 89.44 231 ILE A N 1
ATOM 1858 C CA . ILE A 1 231 ? -6.682 -5.637 12.740 1.00 89.44 231 ILE A CA 1
ATOM 1859 C C . ILE A 1 231 ? -6.977 -5.921 11.269 1.00 89.44 231 ILE A C 1
ATOM 1861 O O . ILE A 1 231 ? -7.052 -4.975 10.490 1.00 89.44 231 ILE A O 1
ATOM 1865 N N . ALA A 1 232 ? -7.149 -7.188 10.882 1.00 92.94 232 ALA A N 1
ATOM 1866 C CA . ALA A 1 232 ? -7.489 -7.562 9.512 1.00 92.94 232 ALA A CA 1
ATOM 1867 C C . ALA A 1 232 ? -8.833 -6.951 9.090 1.00 92.94 232 ALA A C 1
ATOM 1869 O O . ALA A 1 232 ? -8.929 -6.353 8.025 1.00 92.94 232 ALA A O 1
ATOM 1870 N N . ASN A 1 233 ? -9.841 -6.984 9.964 1.00 93.19 233 ASN A N 1
ATOM 1871 C CA . ASN A 1 233 ? -11.150 -6.387 9.697 1.00 93.19 233 ASN A CA 1
ATOM 1872 C C . ASN A 1 233 ? -11.101 -4.851 9.599 1.00 93.19 233 ASN A C 1
ATOM 1874 O O . ASN A 1 233 ? -11.763 -4.263 8.742 1.00 93.19 233 ASN A O 1
ATOM 1878 N N . GLU A 1 234 ? -10.312 -4.173 10.440 1.00 92.69 234 GLU A N 1
ATOM 1879 C CA . GLU A 1 234 ? -10.089 -2.725 10.315 1.00 92.69 234 GLU A CA 1
ATOM 1880 C C . GLU A 1 234 ? -9.271 -2.391 9.060 1.00 92.69 234 GLU A C 1
ATOM 1882 O O . GLU A 1 234 ? -9.537 -1.383 8.407 1.00 92.69 234 GLU A O 1
ATOM 1887 N N . PHE A 1 235 ? -8.305 -3.234 8.688 1.00 95.19 235 PHE A N 1
ATOM 1888 C CA . PHE A 1 235 ? -7.564 -3.104 7.437 1.00 95.19 235 PHE A CA 1
ATOM 1889 C C . PHE A 1 235 ? -8.510 -3.212 6.237 1.00 95.19 235 PHE A C 1
ATOM 1891 O O . PHE A 1 235 ? -8.534 -2.294 5.418 1.00 95.19 235 PHE A O 1
ATOM 1898 N N . ASP A 1 236 ? -9.350 -4.247 6.183 1.00 96.19 236 ASP A N 1
ATOM 1899 C CA . ASP A 1 236 ? -10.361 -4.437 5.137 1.00 96.19 236 ASP A CA 1
ATOM 1900 C C . ASP A 1 236 ? -11.331 -3.252 5.084 1.00 96.19 236 ASP A C 1
ATOM 1902 O O . ASP A 1 236 ? -11.569 -2.691 4.020 1.00 96.19 236 ASP A O 1
ATOM 1906 N N . THR A 1 237 ? -11.787 -2.763 6.241 1.00 95.50 237 THR A N 1
ATOM 1907 C CA . THR A 1 237 ? -12.647 -1.571 6.324 1.00 95.50 237 THR A CA 1
ATOM 1908 C C . THR A 1 237 ? -11.980 -0.337 5.710 1.00 95.50 237 THR A C 1
ATOM 1910 O O . THR A 1 237 ? -12.629 0.455 5.021 1.00 95.50 237 THR A O 1
ATOM 1913 N N . ILE A 1 238 ? -10.680 -0.141 5.954 1.00 94.81 238 ILE A N 1
ATOM 1914 C CA . ILE A 1 238 ? -9.919 0.963 5.364 1.00 94.81 238 ILE A CA 1
ATOM 1915 C C . ILE A 1 238 ? -9.786 0.771 3.847 1.00 94.81 238 ILE A C 1
ATOM 1917 O O . ILE A 1 238 ? -9.954 1.744 3.109 1.00 94.81 238 ILE A O 1
ATOM 1921 N N . ILE A 1 239 ? -9.515 -0.453 3.381 1.00 95.31 239 ILE A N 1
ATOM 1922 C CA . ILE A 1 239 ? -9.431 -0.796 1.954 1.00 95.31 239 ILE A CA 1
ATOM 1923 C C . ILE A 1 239 ? -10.773 -0.557 1.248 1.00 95.31 239 ILE A C 1
ATOM 1925 O O . ILE A 1 239 ? -10.806 0.131 0.230 1.00 95.31 239 ILE A O 1
ATOM 1929 N N . ASP A 1 240 ? -11.890 -1.005 1.816 1.00 94.12 240 ASP A N 1
ATOM 1930 C CA . ASP A 1 240 ? -13.231 -0.770 1.270 1.00 94.12 240 ASP A CA 1
ATOM 1931 C C . ASP A 1 240 ? -13.539 0.729 1.181 1.00 94.12 240 ASP A C 1
ATOM 1933 O O . ASP A 1 240 ? -14.053 1.238 0.179 1.00 94.12 240 ASP A O 1
ATOM 1937 N N . ARG A 1 241 ? -13.143 1.487 2.211 1.00 93.31 241 ARG A N 1
ATOM 1938 C CA . ARG A 1 241 ? -13.272 2.949 2.240 1.00 93.31 241 ARG A CA 1
ATOM 1939 C C . ARG A 1 241 ? -12.436 3.656 1.181 1.00 93.31 241 ARG A C 1
ATOM 1941 O O . ARG A 1 241 ? -12.794 4.773 0.808 1.00 93.31 241 ARG A O 1
ATOM 1948 N N . MET A 1 242 ? -11.369 3.037 0.674 1.00 92.56 242 MET A N 1
ATOM 1949 C CA . MET A 1 242 ? -10.605 3.587 -0.448 1.00 92.56 242 MET A CA 1
ATOM 1950 C C . MET A 1 242 ? -11.395 3.589 -1.753 1.00 92.56 242 MET A C 1
ATOM 1952 O O . MET A 1 242 ? -11.030 4.375 -2.632 1.00 92.56 242 MET A O 1
ATOM 1956 N N . LYS A 1 243 ? -12.459 2.774 -1.868 1.00 89.12 243 LYS A N 1
ATOM 1957 C CA . LYS A 1 243 ? -13.285 2.630 -3.075 1.00 89.12 243 LYS A CA 1
ATOM 1958 C C . LYS A 1 243 ? -12.407 2.440 -4.312 1.00 89.12 243 LYS A C 1
ATOM 1960 O O . LYS A 1 243 ? -12.262 3.335 -5.144 1.00 89.12 243 LYS A O 1
ATOM 1965 N N . LEU A 1 244 ? -11.745 1.287 -4.367 1.00 85.94 244 LEU A N 1
ATOM 1966 C CA . LEU A 1 244 ? -10.724 0.986 -5.375 1.00 85.94 244 LEU A CA 1
ATOM 1967 C C . LEU A 1 244 ? -11.304 0.720 -6.777 1.00 85.94 244 LEU A C 1
ATOM 1969 O O . LEU A 1 244 ? -10.545 0.627 -7.744 1.00 85.94 244 LEU A O 1
ATOM 1973 N N . ASP A 1 245 ? -12.632 0.673 -6.901 1.00 74.12 245 ASP A N 1
ATOM 1974 C CA . ASP A 1 245 ? -13.330 0.543 -8.174 1.00 74.12 245 ASP A CA 1
ATOM 1975 C C . ASP A 1 245 ? -13.223 1.813 -9.026 1.00 74.12 245 ASP A C 1
ATOM 1977 O O . ASP A 1 245 ? -13.561 2.926 -8.622 1.00 74.12 245 ASP A O 1
ATOM 1981 N N . TRP A 1 246 ? -12.814 1.628 -10.279 1.00 65.25 246 TRP A N 1
ATOM 1982 C CA . TRP A 1 246 ? -12.652 2.705 -11.262 1.00 65.25 246 TRP A CA 1
ATOM 1983 C C . TRP A 1 246 ? -13.943 3.129 -11.968 1.00 65.25 246 TRP A C 1
ATOM 1985 O O . TRP A 1 246 ? -13.904 3.861 -12.955 1.00 65.25 246 TRP A O 1
ATOM 1995 N N . THR A 1 247 ? -15.098 2.685 -11.479 1.00 62.41 247 THR A N 1
ATOM 1996 C CA . THR A 1 247 ? -16.403 3.039 -12.051 1.00 62.41 247 THR A CA 1
ATOM 1997 C C . THR A 1 247 ? -16.830 4.470 -11.707 1.00 62.41 247 THR A C 1
ATOM 1999 O O . THR A 1 247 ? -17.770 4.994 -12.308 1.00 62.41 247 THR A O 1
ATOM 2002 N N . GLU A 1 248 ? -16.138 5.132 -10.775 1.00 58.66 248 GLU A N 1
ATOM 2003 C CA . GLU A 1 248 ? -16.482 6.474 -10.317 1.00 58.66 248 GLU A CA 1
ATOM 2004 C C . GLU A 1 248 ? -15.911 7.592 -11.212 1.00 58.66 248 GLU A C 1
ATOM 2006 O O . GLU A 1 248 ? -14.781 7.551 -11.701 1.00 58.66 248 GLU A O 1
ATOM 2011 N N . SER A 1 249 ? -16.709 8.649 -11.400 1.00 59.59 249 SER A N 1
ATOM 2012 C CA . SER A 1 249 ? -16.272 9.884 -12.058 1.00 59.59 249 SER A CA 1
ATOM 2013 C C . SER A 1 249 ? -15.654 10.830 -11.025 1.00 59.59 249 SER A C 1
ATOM 2015 O O . SER A 1 249 ? -16.346 11.285 -10.115 1.00 59.59 249 SER A O 1
ATOM 2017 N N . VAL A 1 250 ? -14.377 11.186 -11.167 1.00 64.19 250 VAL A N 1
ATOM 2018 C CA . VAL A 1 250 ? -13.686 12.081 -10.227 1.00 64.19 250 VAL A CA 1
ATOM 2019 C C . VAL A 1 250 ? -13.718 13.519 -10.732 1.00 64.19 250 VAL A C 1
ATOM 2021 O O . VAL A 1 250 ? -13.165 13.840 -11.784 1.00 64.19 250 VAL A O 1
ATOM 2024 N N . LYS A 1 251 ? -14.338 14.414 -9.957 1.00 58.00 251 LYS A N 1
ATOM 2025 C CA . LYS A 1 251 ? -14.275 15.865 -10.185 1.00 58.00 251 LYS A CA 1
ATOM 2026 C C . LYS A 1 251 ? -12.945 16.428 -9.685 1.00 58.00 251 LYS A C 1
ATOM 2028 O O . LYS A 1 251 ? -12.604 16.314 -8.509 1.00 58.00 251 LYS A O 1
ATOM 2033 N N . LEU A 1 252 ? -12.210 17.076 -10.579 1.00 59.50 252 LEU A N 1
ATOM 2034 C CA . LEU A 1 252 ? -10.996 17.818 -10.269 1.00 59.50 252 LEU A CA 1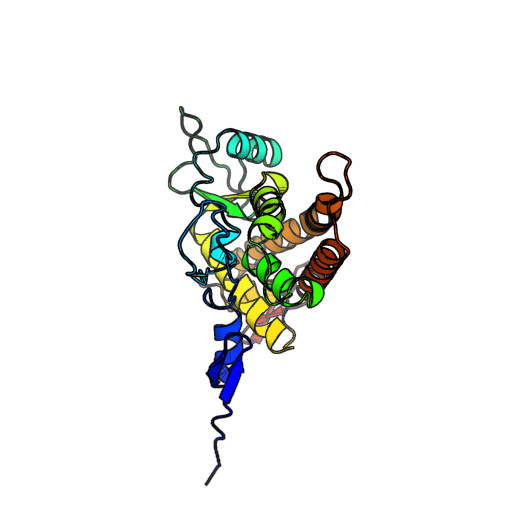
ATOM 2035 C C . LEU A 1 252 ? -11.284 19.185 -9.647 1.00 59.50 252 LEU A C 1
ATOM 2037 O O . LEU A 1 252 ? -12.353 19.764 -9.835 1.00 59.50 252 LEU A O 1
ATOM 2041 N N . ARG A 1 253 ? -10.257 19.772 -9.016 1.00 51.91 253 ARG A N 1
ATOM 2042 C CA . ARG A 1 253 ? -10.285 21.150 -8.485 1.00 51.91 253 ARG A CA 1
ATOM 2043 C C . ARG A 1 253 ? -10.617 22.227 -9.525 1.00 51.91 253 ARG A C 1
ATOM 2045 O O . ARG A 1 253 ? -11.109 23.279 -9.147 1.00 51.91 253 ARG A O 1
ATOM 2052 N N . ASN A 1 254 ? -10.361 21.983 -10.810 1.00 57.69 254 ASN A N 1
ATOM 2053 C CA . ASN A 1 254 ? -10.675 22.908 -11.908 1.00 57.69 254 ASN A CA 1
ATOM 2054 C C . ASN A 1 254 ? -12.035 22.618 -12.576 1.00 57.69 254 ASN A C 1
ATOM 2056 O O . ASN A 1 254 ? -12.296 23.120 -13.664 1.00 57.69 254 ASN A O 1
ATOM 2060 N N . GLY A 1 255 ? -12.881 21.779 -11.969 1.00 52.41 255 GLY A N 1
ATOM 2061 C CA . GLY A 1 255 ? -14.200 21.435 -12.504 1.00 52.41 255 GLY A CA 1
ATOM 2062 C C . GLY A 1 255 ? -14.189 20.399 -13.631 1.00 52.41 255 GLY A C 1
ATOM 2063 O O . GLY A 1 255 ? -15.261 19.972 -14.058 1.00 52.41 255 GLY A O 1
ATOM 2064 N N . LYS A 1 256 ? -13.017 19.938 -14.090 1.00 58.06 256 LYS A N 1
ATOM 2065 C CA . LYS A 1 256 ? -12.934 18.825 -15.044 1.00 58.06 256 LYS A CA 1
ATOM 2066 C C . LYS A 1 256 ? -13.401 17.532 -14.385 1.00 58.06 256 LYS A C 1
ATOM 2068 O O . LYS A 1 256 ? -13.048 17.248 -13.241 1.00 58.06 256 LYS A O 1
ATOM 2073 N N . ILE A 1 257 ? -14.167 16.736 -15.118 1.00 57.97 257 ILE A N 1
ATOM 2074 C CA . ILE A 1 257 ? -14.590 15.403 -14.689 1.00 57.97 257 ILE A CA 1
ATOM 2075 C C . ILE A 1 257 ? -13.686 14.388 -15.378 1.00 57.97 257 ILE A C 1
ATOM 2077 O O . ILE A 1 257 ? -13.622 14.349 -16.605 1.00 57.97 257 ILE A O 1
ATOM 2081 N N . TYR A 1 258 ? -13.001 13.568 -14.589 1.00 63.25 258 TYR A N 1
ATOM 2082 C CA . TYR A 1 258 ? -12.340 12.368 -15.077 1.00 63.25 258 TYR A CA 1
ATOM 2083 C C . TYR A 1 258 ? -13.280 11.179 -14.958 1.00 63.25 258 TYR A C 1
ATOM 2085 O O . TYR A 1 258 ? -13.703 10.830 -13.862 1.00 63.25 258 TYR A O 1
ATOM 2093 N N . GLN A 1 259 ? -13.571 10.547 -16.089 1.00 56.41 259 GLN A N 1
ATOM 2094 C CA . GLN A 1 259 ? -14.153 9.213 -16.158 1.00 56.41 259 GLN A CA 1
ATOM 2095 C C . GLN A 1 259 ? -13.072 8.264 -16.660 1.00 56.41 259 GLN A C 1
ATOM 2097 O O . GLN A 1 259 ? -12.459 8.534 -17.698 1.00 56.41 259 GLN A O 1
ATOM 2102 N N . ALA A 1 260 ? -12.827 7.154 -15.960 1.00 49.41 260 ALA A N 1
ATOM 2103 C CA . ALA A 1 260 ? -12.218 6.031 -16.657 1.00 49.41 260 ALA A CA 1
ATOM 2104 C C . ALA A 1 260 ? -13.208 5.551 -17.710 1.00 49.41 260 ALA A C 1
ATOM 2106 O O . ALA A 1 260 ? -14.366 5.269 -17.407 1.00 49.41 260 ALA A O 1
ATOM 2107 N N . CYS A 1 261 ? -12.750 5.484 -18.955 1.00 41.16 261 CYS A N 1
ATOM 2108 C CA . CYS A 1 261 ? -13.458 4.718 -19.967 1.00 41.16 261 CYS A CA 1
ATOM 2109 C C . CYS A 1 261 ? -13.570 3.264 -19.485 1.00 41.16 261 CYS A C 1
ATOM 2111 O O . CYS A 1 261 ? -12.584 2.724 -18.972 1.00 41.16 261 CYS A O 1
ATOM 2113 N N . LYS A 1 262 ? -14.772 2.690 -19.630 1.00 38.28 262 LYS A N 1
ATOM 2114 C CA . LYS A 1 262 ? -15.010 1.246 -19.530 1.00 38.28 262 LYS A CA 1
ATOM 2115 C C . LYS A 1 262 ? -14.155 0.497 -20.545 1.00 38.28 262 LYS A C 1
ATOM 2117 O O . LYS A 1 262 ? -14.000 1.031 -21.667 1.00 38.28 262 LYS A O 1
#

pLDDT: mean 74.8, std 18.49, range [32.16, 96.19]

Organism: Adineta ricciae (NCBI:txid249248)